Protein AF-A0A257QS15-F1 (afdb_monomer_lite)

Radius of gyration: 19.94 Å; chains: 1; bounding box: 49×37×51 Å

pLDDT: mean 87.98, std 17.06, range [30.92, 98.44]

Secondary structure (DSSP, 8-state):
----------PPP-SS------PPPTTTGGGPPPGGG-----HHHHHHHHHHH----------S--HHHHHTTSTTSSSTTSS-GGGSTTSSEEEE-TTS-EEEE--EE--GGGTTTS-------HHHHHHHHTEETTEE----HHHHHHHHH--SSSPPHHHHHHHHHTTEE--TTTSHHHHHHHHHSPPPSS---SSS--

Structure (mmCIF, N/CA/C/O backbone):
data_AF-A0A257QS15-F1
#
_entry.id   AF-A0A257QS15-F1
#
loop_
_atom_site.group_PDB
_atom_site.id
_atom_site.type_symbol
_atom_site.label_atom_id
_atom_site.label_alt_id
_atom_site.label_comp_id
_atom_site.label_asym_id
_atom_site.label_entity_id
_atom_site.label_seq_id
_atom_site.pdbx_PDB_ins_code
_atom_site.Cartn_x
_atom_site.Cartn_y
_atom_site.Cartn_z
_atom_site.occupancy
_atom_site.B_iso_or_equiv
_atom_site.auth_seq_id
_atom_site.auth_comp_id
_atom_site.auth_asym_id
_atom_site.auth_atom_id
_atom_site.pdbx_PDB_model_num
ATOM 1 N N . MET A 1 1 ? 2.150 -18.990 17.259 1.00 37.84 1 MET A N 1
ATOM 2 C CA . MET A 1 1 ? 2.164 -19.559 15.895 1.00 37.84 1 MET A CA 1
ATOM 3 C C . MET A 1 1 ? 0.718 -19.791 15.500 1.00 37.84 1 MET A C 1
ATOM 5 O O . MET A 1 1 ? 0.095 -20.648 16.110 1.00 37.84 1 MET A O 1
ATOM 9 N N . GLY A 1 2 ? 0.162 -18.966 14.606 1.00 45.59 2 GLY A N 1
ATOM 10 C CA . GLY A 1 2 ? -1.229 -19.116 14.148 1.00 45.59 2 GLY A CA 1
ATOM 11 C C . GLY A 1 2 ? -2.044 -17.832 13.934 1.00 45.59 2 GLY A C 1
ATOM 12 O O . GLY A 1 2 ? -3.262 -17.920 13.981 1.00 45.59 2 GLY A O 1
ATOM 13 N N . PHE A 1 3 ? -1.432 -16.658 13.727 1.00 49.41 3 PHE A N 1
ATOM 14 C CA . PHE A 1 3 ? -2.192 -15.410 13.515 1.00 49.41 3 PHE A CA 1
ATOM 15 C C . PHE A 1 3 ? -2.476 -15.072 12.036 1.00 49.41 3 PHE A C 1
ATOM 17 O O . PHE A 1 3 ? -3.339 -14.242 11.784 1.00 49.41 3 PHE A O 1
ATOM 24 N N . CYS A 1 4 ? -1.848 -15.753 11.067 1.00 55.06 4 CYS A N 1
ATOM 25 C CA . CYS A 1 4 ? -2.020 -15.492 9.624 1.00 55.06 4 CYS A CA 1
ATOM 26 C C . CYS A 1 4 ? -3.003 -16.446 8.917 1.00 55.06 4 CYS A C 1
ATOM 28 O O . CYS A 1 4 ? -2.803 -16.830 7.771 1.00 55.06 4 CYS A O 1
ATOM 30 N N . SER A 1 5 ? -4.073 -16.898 9.578 1.00 42.34 5 SER A N 1
ATOM 31 C CA . SER A 1 5 ? -5.124 -17.667 8.885 1.00 42.34 5 SER A CA 1
ATOM 32 C C . SER A 1 5 ? -6.224 -16.750 8.360 1.00 42.34 5 SER A C 1
ATOM 34 O O . SER A 1 5 ? -7.373 -16.842 8.777 1.00 42.34 5 SER A O 1
ATOM 36 N N . ALA A 1 6 ? -5.870 -15.895 7.403 1.00 43.81 6 ALA A N 1
ATOM 37 C CA . ALA A 1 6 ? -6.821 -15.454 6.395 1.00 43.81 6 ALA A CA 1
ATOM 38 C C . ALA A 1 6 ? -6.670 -16.413 5.211 1.00 43.81 6 ALA A C 1
ATOM 40 O O . ALA A 1 6 ? -5.812 -16.244 4.349 1.00 43.81 6 ALA A O 1
ATOM 41 N N . SER A 1 7 ? -7.449 -17.497 5.199 1.00 35.56 7 SER A N 1
ATOM 42 C CA . SER A 1 7 ? -7.562 -18.306 3.988 1.00 35.56 7 SER A CA 1
ATOM 43 C C . SER A 1 7 ? -8.103 -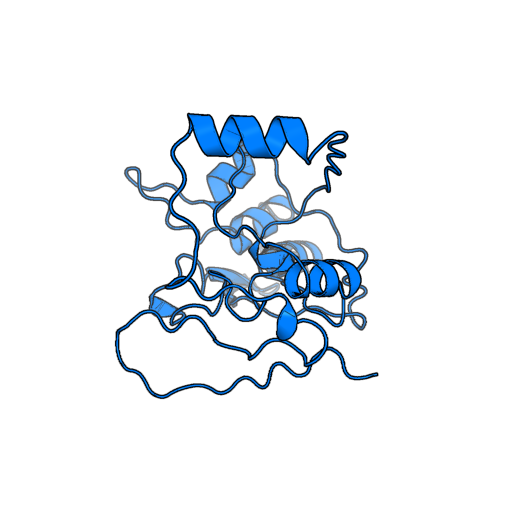17.407 2.877 1.00 35.56 7 SER A C 1
ATOM 45 O O . SER A 1 7 ? -9.229 -16.925 2.987 1.00 35.56 7 SER A O 1
ATOM 47 N N . LEU A 1 8 ? -7.311 -17.191 1.820 1.00 36.88 8 LEU A N 1
ATOM 48 C CA . LEU A 1 8 ? -7.793 -16.646 0.553 1.00 36.88 8 LEU A CA 1
ATOM 49 C C . LEU A 1 8 ? -8.861 -17.607 0.011 1.00 36.88 8 LEU A C 1
ATOM 51 O O . LEU A 1 8 ? -8.571 -18.576 -0.689 1.00 36.88 8 LEU A O 1
ATOM 55 N N . VAL A 1 9 ? -10.114 -17.377 0.381 1.00 31.88 9 VAL A N 1
ATOM 56 C CA . VAL A 1 9 ? -11.253 -17.987 -0.292 1.00 31.88 9 VAL A CA 1
ATOM 57 C C . VAL A 1 9 ? -11.611 -17.030 -1.412 1.00 31.88 9 VAL A C 1
ATOM 59 O O . VAL A 1 9 ? -12.246 -16.015 -1.161 1.00 31.88 9 VAL A O 1
ATOM 62 N N . LEU A 1 10 ? -11.167 -17.336 -2.632 1.00 32.28 10 LEU A N 1
ATOM 63 C CA . LEU A 1 10 ? -11.613 -16.661 -3.852 1.00 32.28 10 LEU A CA 1
ATOM 64 C C . LEU A 1 10 ? -13.115 -16.948 -4.037 1.00 32.28 10 LEU A C 1
ATOM 66 O O . LEU A 1 10 ? -13.459 -18.084 -4.386 1.00 32.28 10 LEU A O 1
ATOM 70 N N . PRO A 1 11 ? -14.036 -15.993 -3.807 1.00 34.28 11 PRO A N 1
ATOM 71 C CA . PRO A 1 11 ? -15.441 -16.227 -4.073 1.00 34.28 11 PRO A CA 1
ATOM 72 C C . PRO A 1 11 ? -15.692 -16.011 -5.566 1.00 34.28 11 PRO A C 1
ATOM 74 O O . PRO A 1 11 ? -15.195 -15.066 -6.178 1.00 34.28 11 PRO A O 1
ATOM 77 N N . ASN A 1 12 ? -16.502 -16.886 -6.156 1.00 32.12 12 ASN A N 1
ATOM 78 C CA . ASN A 1 12 ? -17.058 -16.652 -7.481 1.00 32.12 12 ASN A CA 1
ATOM 79 C C . ASN A 1 12 ? -17.903 -15.367 -7.481 1.00 32.12 12 ASN A C 1
ATOM 81 O O . ASN A 1 12 ? -18.703 -15.130 -6.577 1.00 32.12 12 ASN A O 1
ATOM 85 N N . PHE A 1 13 ? -17.699 -14.565 -8.522 1.00 43.19 13 PHE A N 1
ATOM 86 C CA . PHE A 1 13 ? -18.262 -13.239 -8.750 1.00 43.19 13 PHE A CA 1
ATOM 87 C C . PHE A 1 13 ? -19.784 -13.138 -8.566 1.00 43.19 13 PHE A C 1
ATOM 89 O O . PHE A 1 13 ? -20.541 -13.783 -9.289 1.00 43.19 13 PHE A O 1
ATOM 96 N N . THR A 1 14 ? -20.209 -12.185 -7.731 1.00 30.92 14 THR A N 1
ATOM 97 C CA . THR A 1 14 ? -21.459 -11.420 -7.889 1.00 30.92 14 THR A CA 1
ATOM 98 C C . THR A 1 14 ? -21.264 -10.006 -7.337 1.00 30.92 14 THR A C 1
ATOM 100 O O . THR A 1 14 ? -20.797 -9.842 -6.214 1.00 30.92 14 THR A O 1
ATOM 103 N N . PHE A 1 15 ? -21.621 -8.996 -8.136 1.00 44.72 15 PHE A N 1
ATOM 104 C CA . PHE A 1 15 ? -21.509 -7.569 -7.822 1.00 44.72 15 PHE A CA 1
ATOM 105 C C . PHE A 1 15 ? -22.468 -7.144 -6.698 1.00 44.72 15 PHE A C 1
ATOM 107 O O . PHE A 1 15 ? -23.631 -6.826 -6.929 1.00 44.72 15 PHE A O 1
ATOM 114 N N . ALA A 1 16 ? -21.942 -7.121 -5.484 1.00 36.84 16 ALA A N 1
ATOM 115 C CA . ALA A 1 16 ? -22.301 -6.251 -4.369 1.00 36.84 16 ALA A CA 1
ATOM 116 C C . ALA A 1 16 ? -21.045 -6.254 -3.499 1.00 36.84 16 ALA A C 1
ATOM 118 O O . ALA A 1 16 ? -20.555 -7.350 -3.247 1.00 36.84 16 ALA A O 1
ATOM 119 N N . ALA A 1 17 ? -20.490 -5.093 -3.130 1.00 39.16 17 ALA A N 1
ATOM 120 C CA . ALA A 1 17 ? -19.244 -5.002 -2.362 1.00 39.16 17 ALA A CA 1
ATOM 121 C C . ALA A 1 17 ? -19.260 -6.029 -1.215 1.00 39.16 17 ALA A C 1
ATOM 123 O O . ALA A 1 17 ? -20.004 -5.840 -0.245 1.00 39.16 17 ALA A O 1
ATOM 124 N N . PRO A 1 18 ? -18.529 -7.154 -1.326 1.00 41.12 18 PRO A N 1
ATOM 125 C CA . PRO A 1 18 ? -18.450 -8.071 -0.226 1.00 41.12 18 PRO A CA 1
ATOM 126 C C . PRO A 1 18 ? -17.394 -7.445 0.664 1.00 41.12 18 PRO A C 1
ATOM 128 O O . PRO A 1 18 ? -16.207 -7.524 0.361 1.00 41.12 18 PRO A O 1
ATOM 131 N N . ALA A 1 19 ? -17.824 -6.813 1.758 1.00 42.44 19 ALA A N 1
ATOM 132 C CA . ALA A 1 19 ? -16.963 -6.731 2.926 1.00 42.44 19 ALA A CA 1
ATOM 133 C C . ALA A 1 19 ? -16.358 -8.131 3.079 1.00 42.44 19 ALA A C 1
ATOM 135 O O . ALA A 1 19 ? -17.113 -9.102 3.213 1.00 42.44 19 ALA A O 1
ATOM 136 N N . ILE A 1 20 ? -15.040 -8.264 2.908 1.00 43.62 20 ILE A N 1
ATOM 137 C CA . ILE A 1 20 ? -14.358 -9.543 3.084 1.00 43.62 20 ILE A CA 1
ATOM 138 C C . ILE A 1 20 ? -14.548 -9.873 4.562 1.00 43.62 20 ILE A C 1
ATOM 140 O O . ILE A 1 20 ? -13.866 -9.364 5.442 1.00 43.62 20 ILE A O 1
ATOM 144 N N . ASN A 1 21 ? -15.600 -10.642 4.825 1.00 49.62 21 ASN A N 1
ATOM 145 C 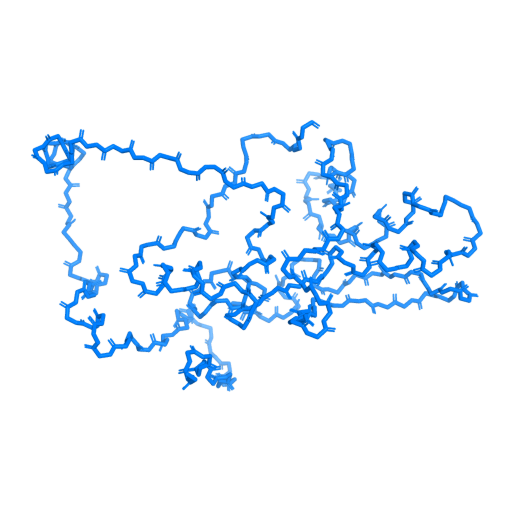CA . ASN A 1 21 ? -16.151 -10.869 6.144 1.00 49.62 21 ASN A CA 1
ATOM 146 C C . ASN A 1 21 ? -15.356 -12.008 6.775 1.00 49.62 21 ASN A C 1
ATOM 148 O O . ASN A 1 21 ? -15.848 -13.128 6.924 1.00 49.62 21 ASN A O 1
ATOM 152 N N . THR A 1 22 ? -14.084 -11.757 7.087 1.00 60.69 22 THR A N 1
ATOM 153 C CA . THR A 1 22 ? -13.404 -12.612 8.052 1.00 60.69 22 THR A CA 1
ATOM 154 C C . THR A 1 22 ? -14.116 -12.409 9.372 1.00 60.69 22 THR A C 1
ATOM 156 O O . THR A 1 22 ? -14.063 -11.324 9.951 1.00 60.69 22 THR A O 1
ATOM 159 N N . ALA A 1 23 ? -14.837 -13.440 9.813 1.00 68.81 23 ALA A N 1
ATOM 160 C CA . ALA A 1 23 ? -15.484 -13.417 11.110 1.00 68.81 23 ALA A CA 1
ATOM 161 C C . ALA A 1 23 ? -14.442 -13.023 12.174 1.00 68.81 23 ALA A C 1
ATOM 163 O O . ALA A 1 23 ? -13.333 -13.571 12.157 1.00 68.81 23 ALA A O 1
ATOM 164 N N . PRO A 1 24 ? -14.767 -12.082 13.078 1.00 75.50 24 PRO A N 1
ATOM 165 C CA . PRO A 1 24 ? -13.844 -11.668 14.124 1.00 75.50 24 PRO A CA 1
ATOM 166 C C . PRO A 1 24 ? -13.429 -12.884 14.957 1.00 75.50 24 PRO A C 1
ATOM 168 O O . PRO A 1 24 ? -14.210 -13.824 15.146 1.00 75.50 24 PRO A O 1
ATOM 171 N N . SER A 1 25 ? -12.207 -12.864 15.487 1.00 77.56 25 SER A N 1
ATOM 172 C CA . SER A 1 25 ? -11.756 -13.904 16.411 1.00 77.56 25 SER A CA 1
ATOM 173 C C . SER A 1 25 ? -12.686 -13.983 17.628 1.00 77.56 25 SER A C 1
ATOM 175 O O . SER A 1 25 ? -13.363 -13.016 17.981 1.00 77.56 25 SER A O 1
ATOM 177 N N . ALA A 1 26 ? -12.739 -15.142 18.291 1.00 86.06 26 ALA A N 1
ATOM 178 C CA . ALA A 1 26 ? -13.684 -15.383 19.387 1.00 86.06 26 ALA A CA 1
ATOM 179 C C . ALA A 1 26 ? -13.566 -14.369 20.544 1.00 86.06 26 ALA A C 1
ATOM 181 O O . ALA A 1 26 ? -14.545 -14.105 21.235 1.00 86.06 26 ALA A O 1
ATOM 182 N N . ASP A 1 27 ? -12.381 -13.794 20.746 1.00 85.56 27 ASP A N 1
ATOM 183 C CA . ASP A 1 27 ? -12.112 -12.760 21.742 1.00 85.56 27 ASP A CA 1
ATOM 184 C C . ASP A 1 27 ? -12.493 -11.340 21.288 1.00 85.56 27 ASP A C 1
ATOM 186 O O . ASP A 1 27 ? -12.678 -10.475 22.137 1.00 85.56 27 ASP A O 1
ATOM 190 N N . VAL A 1 28 ? -12.649 -11.095 19.982 1.00 85.50 28 VAL A N 1
ATOM 191 C CA . VAL A 1 28 ? -13.106 -9.811 19.417 1.00 85.50 28 VAL A CA 1
ATOM 192 C C . VAL A 1 28 ? -14.613 -9.818 19.160 1.00 85.50 28 VAL A C 1
ATOM 194 O O . VAL A 1 28 ? -15.270 -8.798 19.352 1.00 85.50 28 VAL A O 1
ATOM 197 N N . ALA A 1 29 ? -15.186 -10.968 18.791 1.00 87.25 29 ALA A N 1
ATOM 198 C CA . ALA A 1 29 ? -16.593 -11.115 18.417 1.00 87.25 29 ALA A CA 1
ATOM 199 C C . ALA A 1 29 ? -17.605 -10.468 19.393 1.00 87.25 29 ALA A C 1
ATOM 201 O O . ALA A 1 29 ? -18.547 -9.843 18.907 1.00 87.25 29 ALA A O 1
ATOM 202 N N . PRO A 1 30 ? -17.433 -10.526 20.734 1.00 90.69 30 PRO A N 1
ATOM 203 C CA . PRO A 1 30 ? -18.350 -9.870 21.673 1.00 90.69 30 PRO A CA 1
ATOM 204 C C . PRO A 1 30 ? -18.354 -8.335 21.609 1.00 90.69 30 PRO A C 1
ATOM 206 O O . PRO A 1 30 ? -19.276 -7.712 22.131 1.00 90.69 30 PRO A O 1
ATOM 209 N N . TYR A 1 31 ? -17.323 -7.727 21.018 1.00 86.81 31 TYR A N 1
ATOM 210 C CA . TYR A 1 31 ? -17.134 -6.277 20.939 1.00 86.81 31 TYR A CA 1
ATOM 211 C C . TYR A 1 31 ? -17.506 -5.693 19.571 1.00 86.81 31 TYR A C 1
ATOM 213 O O . TYR A 1 31 ? -17.539 -4.472 19.422 1.00 86.81 31 TYR A O 1
ATOM 221 N N . VAL A 1 32 ? -17.794 -6.537 18.576 1.00 84.06 32 VAL A N 1
ATOM 222 C CA . VAL A 1 32 ? -18.176 -6.079 17.238 1.00 84.06 32 VAL A CA 1
ATOM 223 C C . VAL A 1 32 ? -19.613 -5.573 17.250 1.00 84.06 32 VAL A C 1
ATOM 225 O O . VAL A 1 32 ? -20.554 -6.308 17.554 1.00 84.06 32 VAL A O 1
ATOM 228 N N . VAL A 1 33 ? -19.786 -4.311 16.868 1.00 84.12 33 VAL A N 1
ATOM 229 C CA . VAL A 1 33 ? -21.096 -3.717 16.600 1.00 84.12 33 VAL A CA 1
ATOM 230 C C . VAL A 1 33 ? -21.376 -3.890 15.114 1.00 84.12 33 VAL A C 1
ATOM 232 O O . VAL A 1 33 ? -20.638 -3.384 14.277 1.00 84.12 33 VAL A O 1
ATOM 235 N N . ALA A 1 34 ? -22.425 -4.634 14.766 1.00 82.62 34 ALA A N 1
ATOM 236 C CA . ALA A 1 34 ? -22.834 -4.729 13.368 1.00 82.62 34 ALA A CA 1
ATOM 237 C C . ALA A 1 34 ? -23.330 -3.361 12.878 1.00 82.62 34 ALA A C 1
ATOM 239 O O . ALA A 1 34 ? -24.056 -2.695 13.613 1.00 82.62 34 ALA A O 1
ATOM 240 N N . ALA A 1 35 ? -23.035 -3.000 11.626 1.00 81.19 35 ALA A N 1
ATOM 241 C CA . ALA A 1 35 ? -23.415 -1.708 11.040 1.00 81.19 35 ALA A CA 1
ATOM 242 C C . ALA A 1 35 ? -24.911 -1.370 11.221 1.00 81.19 35 ALA A C 1
ATOM 244 O O . ALA A 1 35 ? -25.275 -0.244 11.538 1.00 81.19 35 ALA A O 1
ATOM 245 N N . ALA A 1 36 ? -25.797 -2.368 11.108 1.00 85.56 36 ALA A N 1
ATOM 246 C CA . ALA A 1 36 ? -27.241 -2.198 11.316 1.00 85.56 36 ALA A CA 1
ATOM 247 C C . ALA A 1 36 ? -27.646 -1.835 12.764 1.00 85.56 36 ALA A C 1
ATOM 249 O O . ALA A 1 36 ? -28.779 -1.425 12.999 1.00 85.56 36 ALA A O 1
ATOM 250 N N . HIS A 1 37 ? -26.745 -2.016 13.729 1.00 87.06 37 HIS A N 1
ATOM 251 C CA . HIS A 1 37 ? -26.931 -1.710 15.148 1.00 87.06 37 HIS A CA 1
ATOM 252 C C . HIS A 1 37 ? -26.085 -0.516 15.609 1.00 87.06 37 HIS A C 1
ATOM 254 O O . HIS A 1 37 ? -26.032 -0.239 16.810 1.00 87.06 37 HIS A O 1
ATOM 260 N N . GLU A 1 38 ? -25.413 0.187 14.695 1.00 86.38 38 GLU A N 1
ATOM 261 C CA . GLU A 1 38 ? -24.650 1.374 15.061 1.00 86.38 38 GLU A CA 1
ATOM 262 C C . GLU A 1 38 ? -25.576 2.491 15.566 1.00 86.38 38 GLU A C 1
ATOM 264 O O . GLU A 1 38 ? -26.614 2.781 14.962 1.00 86.38 38 GLU A O 1
ATOM 269 N N . PRO A 1 39 ? -25.234 3.148 16.688 1.00 87.38 39 PRO A N 1
ATOM 270 C CA . PRO A 1 39 ? -26.049 4.227 17.213 1.00 87.38 39 PRO A CA 1
ATOM 271 C C . PRO A 1 39 ? -25.971 5.460 16.303 1.00 87.38 39 PRO A C 1
ATOM 273 O O . PRO A 1 39 ? -24.911 6.054 16.112 1.00 87.38 39 PRO A O 1
ATOM 276 N N . HIS A 1 40 ? -27.122 5.918 15.813 1.00 89.94 40 HIS A N 1
ATOM 277 C CA . HIS A 1 40 ? -27.226 7.184 15.089 1.00 89.94 40 HIS A CA 1
ATOM 278 C C . HIS A 1 40 ? -27.252 8.365 16.068 1.00 89.94 40 HIS A C 1
ATOM 280 O O . HIS A 1 40 ? -28.292 8.718 16.627 1.00 89.94 40 HIS A O 1
ATOM 286 N N . LEU A 1 41 ? -26.090 8.977 16.289 1.00 93.75 41 LEU A N 1
ATOM 287 C CA . LEU A 1 41 ? -25.927 10.123 17.180 1.00 93.75 41 LEU A CA 1
ATOM 288 C C . LEU A 1 41 ? -25.865 11.431 16.388 1.00 93.75 41 LEU A C 1
ATOM 290 O O . LEU A 1 41 ? -25.169 11.531 15.381 1.00 93.75 41 LEU A O 1
ATOM 294 N N . SER A 1 42 ? -26.523 12.480 16.885 1.00 96.31 42 SER A N 1
ATOM 295 C CA . SER A 1 42 ? -26.242 13.841 16.415 1.00 96.31 42 SER A CA 1
ATOM 296 C C . SER A 1 42 ? -24.809 14.259 16.768 1.00 96.31 42 SER A C 1
ATOM 298 O O . SER A 1 42 ? -24.227 13.784 17.747 1.00 96.31 42 SER A O 1
ATOM 300 N N . ALA A 1 43 ? -24.259 15.232 16.036 1.00 95.69 43 ALA A N 1
ATOM 301 C CA . ALA A 1 43 ? -22.929 15.781 16.315 1.00 95.69 43 ALA A CA 1
ATOM 302 C C . ALA A 1 43 ? -22.783 16.295 17.763 1.00 95.69 43 ALA A C 1
ATOM 304 O O . ALA A 1 43 ? -21.731 16.136 18.386 1.00 95.69 43 ALA A O 1
ATOM 305 N N . ALA A 1 44 ? -23.851 16.866 18.333 1.00 97.00 44 ALA A N 1
ATOM 306 C CA . ALA A 1 44 ? -23.864 17.331 19.719 1.00 97.00 44 ALA A CA 1
ATOM 307 C C . ALA A 1 44 ? -23.794 16.169 20.725 1.00 97.00 44 ALA A C 1
ATOM 309 O O . ALA A 1 44 ? -23.024 16.238 21.685 1.00 97.00 44 ALA A O 1
ATOM 310 N N . GLN A 1 45 ? -24.547 15.087 20.489 1.00 97.38 45 GLN A N 1
ATOM 311 C CA . GLN A 1 45 ? -24.486 13.874 21.314 1.00 97.38 45 GLN A CA 1
ATOM 312 C C . GLN A 1 45 ? -23.103 13.219 21.227 1.00 97.38 45 GLN A C 1
ATOM 314 O O . GLN A 1 45 ? -22.514 12.919 22.263 1.00 97.38 45 GLN A O 1
ATOM 319 N N . MET A 1 46 ? -22.549 13.082 20.018 1.00 95.75 46 MET A N 1
ATOM 320 C CA . MET A 1 46 ? -21.202 12.545 19.797 1.00 95.75 46 MET A CA 1
ATOM 321 C C . MET A 1 46 ? -20.147 13.363 20.554 1.00 95.75 46 MET A C 1
ATOM 323 O O . MET A 1 46 ? -19.363 12.821 21.330 1.00 95.75 46 MET A O 1
ATOM 327 N N . THR A 1 47 ? -20.185 14.691 20.412 1.00 96.19 47 THR A N 1
ATOM 328 C CA . THR A 1 47 ? -19.269 15.605 21.110 1.00 96.19 47 THR A CA 1
ATOM 329 C C . THR A 1 47 ? -19.385 15.473 22.630 1.00 96.19 47 THR A C 1
ATOM 331 O O . THR A 1 47 ? -18.376 15.486 23.337 1.00 96.19 47 THR A O 1
ATOM 334 N N . SER A 1 48 ? -20.611 15.350 23.150 1.00 97.00 48 SER A N 1
ATOM 335 C CA . SER A 1 48 ? -20.852 15.165 24.582 1.00 97.00 48 SER A CA 1
ATOM 336 C C . SER A 1 48 ? -20.247 13.855 25.090 1.00 97.00 48 SER A C 1
ATOM 338 O O . SER A 1 48 ? -19.520 13.882 26.085 1.00 97.00 48 SER A O 1
ATOM 340 N N . LEU A 1 49 ? -20.466 12.742 24.384 1.00 96.38 49 LEU A N 1
ATOM 341 C CA . LEU A 1 49 ? -19.910 11.437 24.745 1.00 96.38 49 LEU A CA 1
ATOM 342 C C . LEU A 1 49 ? -18.382 11.429 24.685 1.00 96.38 49 LEU A C 1
ATOM 344 O O . LEU A 1 49 ? -17.750 11.001 25.649 1.00 96.38 49 LEU A O 1
ATOM 348 N N . ILE A 1 50 ? -17.779 11.964 23.618 1.00 95.31 50 ILE A N 1
ATOM 349 C CA . ILE A 1 50 ? -16.317 12.050 23.491 1.00 95.31 50 ILE A CA 1
ATOM 350 C C . ILE A 1 50 ? -15.730 12.828 24.674 1.00 95.31 50 ILE A C 1
ATOM 352 O O . ILE A 1 50 ? -14.835 12.329 25.346 1.00 95.31 50 ILE A O 1
ATOM 356 N N . ARG A 1 51 ? -16.276 14.006 25.010 1.00 95.62 51 ARG A N 1
ATOM 357 C CA . ARG A 1 51 ? -15.806 14.805 26.161 1.00 95.62 51 ARG A CA 1
ATOM 358 C C . ARG A 1 51 ? -15.989 14.083 27.500 1.00 95.62 51 ARG A C 1
ATOM 360 O O . ARG A 1 51 ? -15.193 14.263 28.429 1.00 95.62 51 ARG A O 1
ATOM 367 N N . HIS A 1 52 ? -17.048 13.287 27.627 1.00 97.56 52 HIS A N 1
ATOM 368 C CA . HIS A 1 52 ? -17.336 12.556 28.853 1.00 97.56 52 HIS A CA 1
ATOM 369 C C . HIS A 1 52 ? -16.406 11.346 29.033 1.00 97.56 52 HIS A C 1
ATOM 371 O O . HIS A 1 52 ? -15.894 11.147 30.137 1.00 97.56 52 HIS A O 1
ATOM 377 N N . HIS A 1 53 ? -16.131 10.598 27.961 1.00 96.88 53 HIS A N 1
ATOM 378 C CA . HIS A 1 53 ? -15.462 9.294 28.014 1.00 96.88 53 HIS A CA 1
ATOM 379 C C . HIS A 1 53 ? -13.990 9.296 27.578 1.00 96.88 53 HIS A C 1
ATOM 381 O O . HIS A 1 53 ? -13.226 8.474 28.075 1.00 96.88 53 HIS A O 1
ATOM 387 N N . ILE A 1 54 ? -13.559 10.219 26.716 1.00 96.81 54 ILE A N 1
ATOM 388 C CA . ILE A 1 54 ? -12.173 10.311 26.241 1.00 96.81 54 ILE A CA 1
ATOM 389 C C . ILE A 1 54 ? -11.474 11.472 26.952 1.00 96.81 54 ILE A C 1
ATOM 391 O O . ILE A 1 54 ? -11.906 12.621 26.870 1.00 96.81 54 ILE A O 1
ATOM 395 N N . LYS A 1 55 ? -10.399 11.171 27.688 1.00 96.94 55 LYS A N 1
ATOM 396 C CA . LYS A 1 55 ? -9.623 12.168 28.455 1.00 96.94 55 LYS A CA 1
ATOM 397 C C . LYS A 1 55 ? -8.250 12.456 27.865 1.00 96.94 55 LYS A C 1
ATOM 399 O O . LYS A 1 55 ? -7.750 13.564 28.020 1.00 96.94 55 LYS A O 1
ATOM 404 N N . TYR A 1 56 ? -7.670 11.474 27.184 1.00 97.06 56 TYR A N 1
ATOM 405 C CA . TYR A 1 56 ? -6.338 11.553 26.603 1.00 97.06 56 TYR A CA 1
ATOM 406 C C . TYR A 1 56 ? -6.385 11.007 25.186 1.00 97.06 56 TYR A C 1
ATOM 408 O O . TYR A 1 56 ? -7.011 9.977 24.938 1.00 97.06 56 TYR A O 1
ATOM 416 N N . VAL A 1 57 ? -5.715 11.706 24.278 1.00 95.56 57 VAL A N 1
ATOM 417 C CA . VAL A 1 57 ? -5.495 11.265 22.904 1.00 95.56 57 VAL A CA 1
ATOM 418 C C . VAL A 1 57 ? -3.992 11.230 22.703 1.00 95.56 57 VAL A C 1
ATOM 420 O O . VAL A 1 57 ? -3.320 12.247 22.866 1.00 95.56 57 VAL A O 1
ATOM 423 N N . PHE A 1 58 ? -3.477 10.049 22.385 1.00 97.00 58 PHE A N 1
ATOM 424 C CA . PHE A 1 58 ? -2.090 9.859 21.990 1.00 97.00 58 PHE A CA 1
ATOM 425 C C . PHE A 1 58 ? -2.074 9.657 20.483 1.00 97.00 58 PHE A C 1
ATOM 427 O O . PHE A 1 58 ? -2.739 8.755 19.979 1.00 97.00 58 PHE A O 1
ATOM 434 N N . VAL A 1 59 ? -1.339 10.510 19.777 1.00 95.81 59 VAL A N 1
ATOM 435 C CA . VAL A 1 59 ? -1.146 10.394 18.331 1.00 95.81 59 VAL A CA 1
ATOM 436 C C . VAL A 1 59 ? 0.263 9.869 18.108 1.00 95.81 59 VAL A C 1
ATOM 438 O O . VAL A 1 59 ? 1.231 10.526 18.485 1.00 95.81 59 VAL A O 1
ATOM 441 N N . ILE A 1 60 ? 0.365 8.667 17.545 1.00 95.06 60 ILE A N 1
ATOM 442 C CA . ILE A 1 60 ? 1.634 8.038 17.173 1.00 95.06 60 ILE A CA 1
ATOM 443 C C . ILE A 1 60 ? 1.760 8.176 15.660 1.00 95.06 60 ILE A C 1
ATOM 445 O O . ILE A 1 60 ? 0.956 7.603 14.928 1.00 95.06 60 ILE A O 1
ATOM 449 N N . TYR A 1 61 ? 2.726 8.973 15.209 1.00 93.06 61 TYR A N 1
ATOM 450 C CA . TYR A 1 61 ? 2.955 9.229 13.791 1.00 93.06 61 TYR A CA 1
ATOM 451 C C . TYR A 1 61 ? 4.079 8.321 13.292 1.00 93.06 61 TYR A C 1
ATOM 453 O O . TYR A 1 61 ? 5.228 8.476 13.703 1.00 93.06 61 TYR A O 1
ATOM 461 N N . GLN A 1 62 ? 3.718 7.340 12.468 1.00 92.69 62 GLN A N 1
ATOM 462 C CA . GLN A 1 62 ? 4.667 6.450 11.798 1.00 92.69 62 GLN A CA 1
ATOM 463 C C . GLN A 1 62 ? 5.189 7.112 10.513 1.00 92.69 62 GLN A C 1
ATOM 465 O O . GLN A 1 62 ? 4.602 8.082 10.034 1.00 92.69 62 GLN A O 1
ATOM 470 N N . GLU A 1 63 ? 6.276 6.582 9.956 1.00 91.75 63 GLU A N 1
ATOM 471 C CA . GLU A 1 63 ? 6.945 7.130 8.769 1.00 91.75 63 GLU A CA 1
ATOM 472 C C . GLU A 1 63 ? 6.831 6.201 7.549 1.00 91.75 63 GLU A C 1
ATOM 474 O O . GLU A 1 63 ? 6.747 4.980 7.692 1.00 91.75 63 GLU A O 1
ATOM 479 N N . ASN A 1 64 ? 6.883 6.814 6.364 1.00 92.75 64 ASN A N 1
ATOM 480 C CA . ASN A 1 64 ? 7.317 6.250 5.078 1.00 92.75 64 ASN A CA 1
ATOM 481 C C . ASN A 1 64 ? 6.660 4.943 4.613 1.00 92.75 64 ASN A C 1
ATOM 483 O O . ASN A 1 64 ? 7.292 4.130 3.941 1.00 92.75 64 ASN A O 1
ATOM 487 N N . ARG A 1 65 ? 5.383 4.721 4.937 1.00 93.81 65 ARG A N 1
ATOM 488 C CA . ARG A 1 65 ? 4.648 3.525 4.499 1.00 93.81 65 ARG A CA 1
ATOM 489 C C . ARG A 1 65 ? 3.272 3.896 3.980 1.00 93.81 65 ARG A C 1
ATOM 491 O O . ARG A 1 65 ? 2.519 4.595 4.656 1.00 93.81 65 ARG A O 1
ATOM 498 N N . SER A 1 66 ? 2.948 3.420 2.780 1.00 95.50 66 SER A N 1
ATOM 499 C CA . SER A 1 66 ? 1.601 3.539 2.227 1.00 95.50 66 SER A CA 1
ATOM 500 C C . SER A 1 66 ? 0.646 2.571 2.927 1.00 95.50 66 SER A C 1
ATOM 502 O O . SER A 1 66 ? 1.070 1.591 3.549 1.00 95.50 66 SER A O 1
ATOM 504 N N . PHE A 1 67 ? -0.658 2.824 2.797 1.00 97.19 67 PHE A N 1
ATOM 505 C CA . PHE A 1 67 ? -1.674 1.897 3.291 1.00 97.19 67 PHE A CA 1
ATOM 506 C C . PHE A 1 67 ? -1.508 0.506 2.668 1.00 97.19 67 PHE A C 1
ATO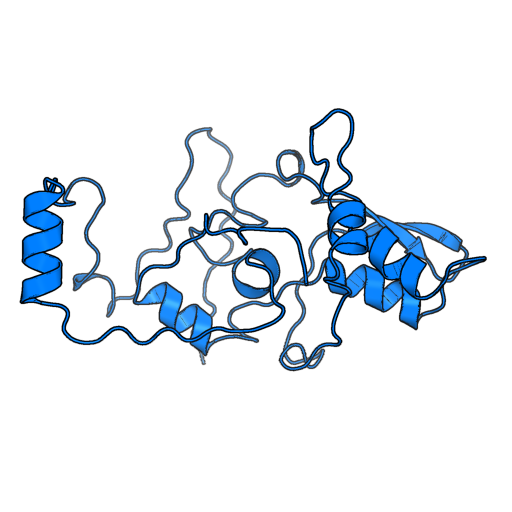M 508 O O . PHE A 1 67 ? -1.458 -0.479 3.398 1.00 97.19 67 PHE A O 1
ATOM 515 N N . ASP A 1 68 ? -1.339 0.426 1.345 1.00 97.00 68 ASP A N 1
ATOM 516 C CA . ASP A 1 68 ? -1.219 -0.853 0.640 1.00 97.00 68 ASP A CA 1
ATOM 517 C C . ASP A 1 68 ? 0.049 -1.641 0.993 1.00 97.00 68 ASP A C 1
ATOM 519 O O . ASP A 1 68 ? 0.001 -2.870 0.968 1.00 97.00 68 ASP A O 1
ATOM 523 N N . SER A 1 69 ? 1.138 -0.967 1.396 1.00 96.44 69 SER A N 1
ATOM 524 C CA . SER A 1 69 ? 2.351 -1.623 1.911 1.00 96.44 69 SER A CA 1
ATOM 525 C C . SER A 1 69 ? 2.009 -2.488 3.124 1.00 96.44 69 SER A C 1
ATOM 527 O O . SER A 1 69 ? 2.253 -3.686 3.115 1.00 96.44 69 SER A O 1
ATOM 529 N N . TYR A 1 70 ? 1.361 -1.918 4.147 1.00 96.94 70 TYR A N 1
ATOM 530 C CA . TYR A 1 70 ? 1.086 -2.640 5.394 1.00 96.94 70 TYR A CA 1
ATOM 531 C C . TYR A 1 70 ? -0.248 -3.373 5.436 1.00 96.94 70 TYR A C 1
ATOM 533 O O . TYR A 1 70 ? -0.350 -4.391 6.113 1.00 96.94 70 TYR A O 1
ATOM 541 N N . PHE A 1 71 ? -1.282 -2.854 4.784 1.00 97.25 71 PHE A N 1
ATOM 542 C CA . PHE A 1 71 ? -2.664 -3.297 4.957 1.00 97.25 71 PHE A CA 1
ATOM 543 C C . PHE A 1 71 ? -3.375 -3.596 3.636 1.00 97.25 71 PHE A C 1
ATOM 545 O O . PHE A 1 71 ? -4.551 -3.951 3.663 1.00 97.25 71 PHE A O 1
ATOM 552 N N . GLY A 1 72 ? -2.686 -3.544 2.490 1.00 95.50 72 GLY A N 1
ATOM 553 C CA . GLY A 1 72 ? -3.302 -3.805 1.182 1.00 95.50 72 GLY A CA 1
ATOM 554 C C . GLY A 1 72 ? -3.898 -5.211 1.047 1.00 95.50 72 GLY A C 1
ATOM 555 O O . GLY A 1 72 ? -4.806 -5.446 0.251 1.00 95.50 72 GLY A O 1
ATOM 556 N N . THR A 1 73 ? -3.414 -6.156 1.857 1.00 95.19 73 THR A N 1
ATOM 557 C CA . THR A 1 73 ? -3.926 -7.533 1.948 1.00 95.19 73 THR A CA 1
ATOM 558 C C . THR A 1 73 ? -4.711 -7.810 3.229 1.00 95.19 73 THR A C 1
ATOM 560 O O . THR A 1 73 ? -5.114 -8.951 3.475 1.00 95.19 73 THR A O 1
ATOM 563 N N . TYR A 1 74 ? -4.943 -6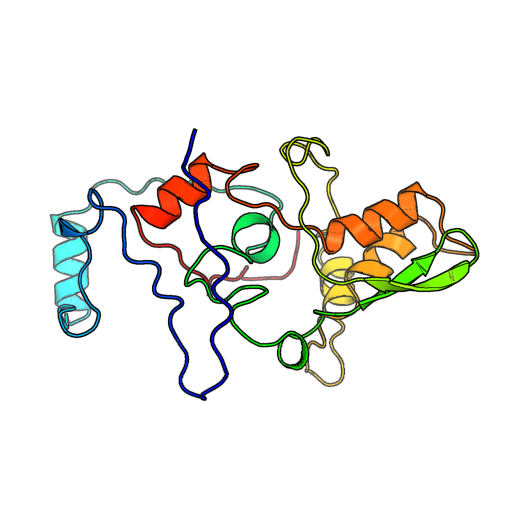.784 4.052 1.00 93.62 74 TYR A N 1
ATOM 564 C CA . TYR A 1 74 ? -5.679 -6.931 5.296 1.00 93.62 74 TYR A CA 1
ATOM 565 C C . TYR A 1 74 ? -7.140 -7.316 5.005 1.00 93.62 74 TYR A C 1
ATOM 567 O O . TYR A 1 74 ? -7.814 -6.635 4.227 1.00 93.62 74 TYR A O 1
ATOM 575 N N . PRO A 1 75 ? -7.676 -8.387 5.617 1.00 87.69 75 PRO A N 1
ATOM 576 C CA . PRO A 1 75 ? -9.041 -8.813 5.345 1.00 87.69 75 PRO A CA 1
ATOM 577 C C . PRO A 1 75 ? -10.080 -7.736 5.670 1.00 87.69 75 PRO A C 1
ATOM 579 O O . PRO A 1 75 ? -10.168 -7.250 6.794 1.00 87.69 75 PRO A O 1
ATOM 582 N N . GLY A 1 76 ? -10.894 -7.393 4.676 1.00 83.62 76 GLY A N 1
ATOM 583 C CA . GLY A 1 76 ? -11.985 -6.428 4.812 1.00 83.62 76 GLY A CA 1
ATOM 584 C C . GLY A 1 76 ? -11.588 -4.979 4.544 1.00 83.62 76 GLY A C 1
ATOM 585 O O . GLY A 1 76 ? -12.487 -4.150 4.458 1.00 83.62 76 GLY A O 1
ATOM 586 N N . ALA A 1 77 ? -10.296 -4.684 4.376 1.00 90.88 77 ALA A N 1
ATOM 587 C CA . ALA A 1 77 ? -9.835 -3.369 3.946 1.00 90.88 77 ALA A CA 1
ATOM 588 C C . ALA A 1 77 ? -10.111 -3.135 2.455 1.00 90.88 77 ALA A C 1
ATOM 590 O O . ALA A 1 77 ? -10.039 -4.070 1.647 1.00 90.88 77 ALA A O 1
ATOM 591 N N . ASP A 1 78 ? -10.354 -1.879 2.084 1.00 92.94 78 ASP A N 1
ATOM 592 C CA . ASP A 1 78 ? -10.289 -1.448 0.689 1.00 92.94 78 ASP A CA 1
ATOM 593 C C . ASP A 1 78 ? -8.828 -1.275 0.234 1.00 92.94 78 ASP A C 1
ATOM 595 O O . ASP A 1 78 ? -8.283 -0.175 0.220 1.00 92.94 78 ASP A O 1
ATOM 599 N N . GLY A 1 79 ? -8.163 -2.398 -0.052 1.00 92.69 79 GLY A N 1
ATOM 600 C CA . GLY A 1 79 ? -6.761 -2.448 -0.484 1.00 92.69 79 GLY A CA 1
ATOM 601 C C . GLY A 1 79 ? -6.548 -3.195 -1.804 1.00 92.69 79 GLY A C 1
ATOM 602 O O . GLY A 1 79 ? -7.489 -3.487 -2.540 1.00 92.69 79 GLY A O 1
ATOM 603 N N . LEU A 1 80 ? -5.297 -3.570 -2.084 1.00 93.44 80 LEU A N 1
ATOM 604 C CA . LEU A 1 80 ? -4.835 -4.245 -3.313 1.00 93.44 80 LEU A CA 1
ATOM 605 C C . LEU A 1 80 ? -5.763 -5.331 -3.899 1.00 93.44 80 LEU A C 1
ATOM 607 O O . LEU A 1 80 ? -5.849 -5.457 -5.123 1.00 93.44 80 LEU A O 1
ATOM 611 N N . TYR A 1 81 ? -6.427 -6.126 -3.052 1.00 91.19 81 TYR A N 1
ATOM 612 C CA . TYR A 1 81 ? -7.264 -7.263 -3.467 1.00 91.19 81 TYR A CA 1
ATOM 613 C C . TYR A 1 81 ? -8.743 -7.136 -3.064 1.00 91.19 81 TYR A C 1
ATOM 615 O O . TYR A 1 81 ? -9.467 -8.135 -3.087 1.00 91.19 81 TYR A O 1
ATOM 623 N N . SER A 1 82 ? -9.213 -5.932 -2.714 1.00 91.50 82 SER A N 1
ATOM 624 C CA . SER A 1 82 ? -10.638 -5.668 -2.439 1.00 91.50 82 SER A CA 1
ATOM 625 C C . SER A 1 82 ? -11.515 -5.815 -3.694 1.00 91.50 82 SER A C 1
ATOM 627 O O . SER A 1 82 ? -12.719 -6.071 -3.608 1.00 91.50 82 SER A O 1
ATOM 629 N N . GLN A 1 83 ? -10.899 -5.717 -4.874 1.00 92.81 83 GLN A N 1
ATOM 630 C CA . GLN A 1 83 ? -11.526 -5.821 -6.188 1.00 92.81 83 GLN A CA 1
ATOM 631 C C . GLN A 1 83 ? -10.596 -6.523 -7.200 1.00 92.81 83 GLN A C 1
ATOM 633 O O . GLN A 1 83 ? -9.420 -6.756 -6.913 1.00 92.81 83 GLN A O 1
ATOM 638 N N . PRO A 1 84 ? -11.086 -6.898 -8.400 1.00 94.31 84 PRO A N 1
ATOM 639 C CA . PRO A 1 84 ? -10.244 -7.526 -9.415 1.00 94.31 84 PRO A CA 1
ATOM 640 C C . PRO A 1 84 ? -9.087 -6.622 -9.846 1.00 94.31 84 PRO A C 1
ATOM 642 O O . PRO A 1 84 ? -9.281 -5.425 -10.031 1.00 94.31 84 PRO A O 1
ATOM 645 N N . ALA A 1 85 ? -7.929 -7.213 -10.148 1.00 93.56 85 ALA A N 1
ATOM 646 C CA . ALA A 1 85 ? -6.738 -6.502 -10.629 1.00 93.56 85 ALA A CA 1
ATOM 647 C C . ALA A 1 85 ? -7.009 -5.525 -11.792 1.00 93.56 85 ALA A C 1
ATOM 649 O O . ALA A 1 85 ? -6.393 -4.472 -11.874 1.00 93.56 85 ALA A O 1
ATOM 650 N N . SER A 1 86 ? -7.954 -5.845 -12.683 1.00 94.56 86 SER A N 1
ATOM 651 C CA . SER A 1 86 ? -8.340 -4.977 -13.807 1.00 94.56 86 SER A CA 1
ATOM 652 C C . SER A 1 86 ? -9.119 -3.718 -13.404 1.00 94.56 86 SER A C 1
ATOM 654 O O . SER A 1 86 ? -9.310 -2.841 -14.240 1.00 94.56 86 SER A O 1
ATOM 656 N N . ALA A 1 87 ? -9.635 -3.662 -12.175 1.00 94.62 87 ALA A N 1
ATOM 657 C CA . ALA A 1 87 ? -10.338 -2.515 -11.603 1.00 94.62 87 ALA A CA 1
ATOM 658 C C . ALA A 1 87 ? -9.440 -1.678 -10.673 1.00 94.62 87 ALA A C 1
ATOM 660 O O . ALA A 1 87 ? -9.800 -0.551 -10.342 1.00 94.62 87 ALA A O 1
ATOM 661 N N . THR A 1 88 ? -8.268 -2.194 -10.293 1.00 94.00 88 THR A N 1
ATOM 662 C CA . THR A 1 88 ? -7.288 -1.489 -9.461 1.00 94.00 88 THR A CA 1
ATOM 663 C C . THR A 1 88 ? -6.296 -0.735 -10.348 1.00 94.00 88 THR A C 1
ATOM 665 O O . THR A 1 88 ? -5.523 -1.340 -11.096 1.00 94.00 88 THR A O 1
ATOM 668 N N . ALA A 1 89 ? -6.320 0.598 -10.279 1.00 93.69 89 ALA A N 1
ATOM 669 C CA . ALA A 1 89 ? -5.382 1.454 -11.004 1.00 93.69 89 ALA A CA 1
ATOM 670 C C . ALA A 1 89 ? -3.934 1.108 -10.622 1.00 93.69 89 ALA A C 1
ATOM 672 O O . ALA A 1 89 ? -3.646 0.829 -9.461 1.00 93.69 89 ALA A O 1
ATOM 673 N N . GLY A 1 90 ? -3.031 1.070 -11.603 1.00 95.38 90 GLY A N 1
ATOM 674 C CA . GLY A 1 90 ? -1.627 0.762 -11.338 1.00 95.38 90 GLY A CA 1
ATOM 675 C C . GLY A 1 90 ? -1.322 -0.658 -10.857 1.00 95.38 90 GLY A C 1
ATOM 676 O O . GLY A 1 90 ? -0.177 -0.918 -10.500 1.00 95.38 90 GLY A O 1
ATOM 677 N N . PHE A 1 91 ? -2.287 -1.591 -10.841 1.00 97.62 91 PHE A N 1
ATOM 678 C CA . PHE A 1 91 ? -2.037 -2.951 -10.344 1.00 97.62 91 PHE A CA 1
ATOM 679 C C . PHE A 1 91 ? -1.009 -3.703 -11.192 1.00 97.62 91 PHE A C 1
ATOM 681 O O . PHE A 1 91 ? -0.252 -4.515 -10.683 1.00 97.62 91 PHE A O 1
ATOM 688 N N . THR A 1 92 ? -0.981 -3.469 -12.504 1.00 97.94 92 THR A N 1
ATOM 689 C CA . THR A 1 92 ? 0.079 -3.982 -13.380 1.00 97.94 92 THR A CA 1
ATOM 690 C C . THR A 1 92 ? 0.819 -2.798 -13.974 1.00 97.94 92 THR A C 1
ATOM 692 O O . THR A 1 92 ? 0.216 -2.024 -14.711 1.00 97.94 92 THR A O 1
ATOM 695 N N . GLN A 1 93 ? 2.110 -2.674 -13.676 1.00 97.75 93 GLN A N 1
ATOM 696 C CA . GLN A 1 93 ? 2.950 -1.577 -14.156 1.00 97.75 93 GLN A CA 1
ATOM 697 C C . GLN A 1 93 ? 4.067 -2.100 -15.054 1.00 97.75 93 GLN A C 1
ATOM 699 O O . GLN A 1 93 ? 4.532 -3.227 -14.860 1.00 97.75 93 GLN A O 1
ATOM 704 N N . PRO A 1 94 ? 4.530 -1.317 -16.038 1.00 96.38 94 PRO A N 1
ATOM 705 C CA . PRO A 1 94 ? 5.764 -1.628 -16.742 1.00 96.38 94 PRO A CA 1
ATOM 706 C C . PRO A 1 94 ? 6.976 -1.554 -15.797 1.00 96.38 94 PRO A C 1
ATOM 708 O O . PRO A 1 94 ? 6.996 -0.783 -14.842 1.00 96.38 94 PRO A O 1
ATOM 711 N N . ILE A 1 95 ? 8.014 -2.331 -16.094 1.00 95.94 95 ILE A N 1
ATOM 712 C CA . ILE A 1 95 ? 9.335 -2.235 -15.455 1.00 95.94 95 ILE A CA 1
ATOM 713 C C . ILE A 1 95 ? 10.418 -2.591 -16.477 1.00 95.94 95 ILE A C 1
ATOM 715 O O . ILE A 1 95 ? 10.153 -3.367 -17.402 1.00 95.94 95 ILE A O 1
ATOM 719 N N . THR A 1 96 ? 11.631 -2.056 -16.347 1.00 95.69 96 THR A N 1
ATOM 720 C CA . THR A 1 96 ? 12.738 -2.421 -17.239 1.00 95.69 96 THR A CA 1
ATOM 721 C C . THR A 1 96 ? 13.593 -3.500 -16.578 1.00 95.69 96 THR A C 1
ATOM 723 O O . THR A 1 96 ? 13.984 -3.416 -15.415 1.00 95.69 96 THR A O 1
ATOM 726 N N . ASN A 1 97 ? 13.909 -4.563 -17.311 1.00 95.94 97 ASN A N 1
ATOM 727 C CA . ASN A 1 97 ? 14.842 -5.579 -16.838 1.00 95.94 97 ASN A CA 1
ATOM 728 C C . ASN A 1 97 ? 16.293 -5.120 -17.031 1.00 95.94 97 ASN A C 1
ATOM 730 O O . ASN A 1 97 ? 16.587 -4.257 -17.855 1.00 95.94 97 ASN A O 1
ATOM 734 N N . VAL A 1 98 ? 17.227 -5.739 -16.304 1.00 97.06 98 VAL A N 1
ATOM 735 C CA . VAL A 1 98 ? 18.668 -5.402 -16.353 1.00 97.06 98 VAL A CA 1
ATOM 736 C C . VAL A 1 98 ? 19.271 -5.589 -17.756 1.00 97.06 98 VAL A C 1
ATOM 738 O O . VAL A 1 98 ? 20.250 -4.940 -18.120 1.00 97.06 98 VAL A O 1
ATOM 741 N N . ASP A 1 99 ? 18.676 -6.448 -18.583 1.00 96.19 99 ASP A N 1
ATOM 742 C CA . ASP A 1 99 ? 19.068 -6.641 -19.983 1.00 96.19 99 ASP A CA 1
ATOM 743 C C . ASP A 1 99 ? 18.473 -5.596 -20.950 1.00 96.19 99 ASP A C 1
ATOM 745 O O . ASP A 1 99 ? 18.822 -5.586 -22.131 1.00 96.19 99 ASP A O 1
ATOM 749 N N . GLY A 1 100 ? 17.632 -4.684 -20.454 1.00 94.19 100 GLY A N 1
ATOM 750 C CA . GLY A 1 100 ? 16.953 -3.640 -21.223 1.00 94.19 100 GLY A CA 1
ATOM 751 C C . GLY A 1 100 ? 15.595 -4.055 -21.791 1.00 94.19 100 GLY A C 1
ATOM 752 O O . GLY A 1 100 ? 14.928 -3.233 -22.418 1.00 94.19 100 GLY A O 1
ATOM 753 N N . SER A 1 101 ? 15.158 -5.302 -21.591 1.00 95.62 101 SER A N 1
ATOM 754 C CA . SER A 1 101 ? 13.823 -5.735 -22.010 1.00 95.62 101 SER A CA 1
ATOM 755 C C . SER A 1 101 ? 12.728 -5.108 -21.141 1.00 95.62 101 SER A C 1
ATOM 757 O O . SER A 1 101 ? 12.903 -4.903 -19.940 1.00 95.62 101 SER A O 1
ATOM 759 N N . THR A 1 102 ? 11.574 -4.810 -21.740 1.00 94.69 102 THR A N 1
ATOM 760 C CA . THR A 1 102 ? 10.388 -4.364 -20.998 1.00 94.69 102 THR A CA 1
ATOM 761 C C . THR A 1 102 ? 9.668 -5.568 -20.400 1.00 94.69 102 THR A C 1
ATOM 763 O O . THR A 1 102 ? 9.330 -6.512 -21.114 1.00 94.69 102 THR A O 1
ATOM 766 N N . GLY A 1 103 ? 9.412 -5.515 -19.097 1.00 96.12 103 GLY A N 1
ATOM 767 C CA . GLY A 1 103 ? 8.558 -6.446 -18.373 1.00 96.12 103 GLY A CA 1
ATOM 768 C C . GLY A 1 103 ? 7.357 -5.743 -17.748 1.00 96.12 103 GLY A C 1
ATOM 769 O O . GLY A 1 103 ? 7.134 -4.546 -17.937 1.00 96.12 103 GLY A O 1
ATOM 770 N N . THR A 1 104 ? 6.600 -6.507 -16.969 1.00 97.94 104 THR A N 1
ATOM 771 C CA . THR A 1 104 ? 5.526 -5.996 -16.116 1.00 97.94 104 THR A CA 1
ATOM 772 C C . THR A 1 104 ? 5.722 -6.481 -14.693 1.00 97.94 104 THR A C 1
ATOM 774 O O . THR A 1 104 ? 6.237 -7.580 -14.481 1.00 97.94 104 THR A O 1
ATOM 777 N N . ILE A 1 105 ? 5.251 -5.700 -13.734 1.00 98.38 105 ILE A N 1
ATOM 778 C CA . ILE A 1 105 ? 5.241 -6.031 -12.317 1.00 98.38 105 ILE A CA 1
ATOM 779 C C . ILE A 1 105 ? 3.843 -5.818 -11.742 1.00 98.38 105 ILE A C 1
ATOM 781 O O . ILE A 1 105 ? 3.112 -4.925 -12.167 1.00 98.38 105 ILE A O 1
ATOM 785 N N . GLN A 1 106 ? 3.476 -6.677 -10.800 1.00 98.38 106 GLN A N 1
ATOM 786 C CA . GLN A 1 106 ? 2.262 -6.583 -9.996 1.00 98.38 106 GLN A CA 1
ATOM 787 C C . GLN A 1 106 ? 2.654 -6.551 -8.520 1.00 98.38 106 GLN A C 1
ATOM 789 O O . GLN A 1 106 ? 3.771 -6.979 -8.208 1.00 98.38 106 GLN A O 1
ATOM 794 N N . PRO A 1 107 ? 1.768 -6.088 -7.619 1.00 98.44 107 PRO A N 1
ATOM 795 C CA . PRO A 1 107 ? 2.020 -6.154 -6.195 1.00 98.44 107 PRO A CA 1
ATOM 796 C C . PRO A 1 107 ? 2.463 -7.550 -5.756 1.00 98.44 107 PRO A C 1
ATOM 798 O O . PRO A 1 107 ? 1.824 -8.546 -6.107 1.00 98.44 107 PRO A O 1
ATOM 801 N N . PHE A 1 108 ? 3.534 -7.640 -4.970 1.00 98.00 108 PHE A N 1
ATOM 802 C CA . PHE A 1 108 ? 4.051 -8.918 -4.480 1.00 98.00 108 PHE A CA 1
ATOM 803 C C . PHE A 1 108 ? 4.458 -8.843 -3.009 1.00 98.00 108 PHE A C 1
ATOM 805 O O . PHE A 1 108 ? 4.907 -7.811 -2.517 1.00 98.00 108 PHE A O 1
ATOM 812 N N . LEU A 1 109 ? 4.296 -9.968 -2.315 1.00 97.88 109 LEU A N 1
ATOM 813 C CA . LEU A 1 109 ? 4.606 -10.080 -0.896 1.00 97.88 109 LEU A CA 1
ATOM 814 C C . LEU A 1 109 ? 6.123 -10.113 -0.667 1.00 97.88 109 LEU A C 1
ATOM 816 O O . LEU A 1 109 ? 6.828 -10.933 -1.266 1.00 97.88 109 LEU A O 1
ATOM 820 N N . ILE A 1 110 ? 6.597 -9.293 0.268 1.00 97.88 110 ILE A N 1
ATOM 821 C CA . ILE A 1 110 ? 7.907 -9.419 0.911 1.00 97.88 110 ILE A CA 1
ATOM 822 C C . ILE A 1 110 ? 7.733 -9.759 2.392 1.00 97.88 110 ILE A C 1
ATOM 824 O O . ILE A 1 110 ? 6.791 -9.330 3.056 1.00 97.88 110 ILE A O 1
ATOM 828 N N . GLY A 1 111 ? 8.651 -10.568 2.915 1.00 96.69 111 GLY A N 1
ATOM 829 C CA . GLY A 1 111 ? 8.539 -11.141 4.249 1.00 96.69 111 GLY A CA 1
ATOM 830 C C . GLY A 1 111 ? 9.834 -11.087 5.057 1.00 96.69 111 GLY A C 1
ATOM 831 O O . GLY A 1 111 ? 10.844 -10.518 4.626 1.00 96.69 111 GLY A O 1
ATOM 832 N N . PRO A 1 112 ? 9.863 -11.770 6.214 1.00 93.88 112 PRO A N 1
ATOM 833 C CA . PRO A 1 112 ? 11.067 -11.898 7.034 1.00 93.88 112 PRO A CA 1
ATOM 834 C C . PRO A 1 112 ? 12.278 -12.471 6.280 1.00 93.88 112 PRO A C 1
ATOM 836 O O . PRO A 1 112 ? 13.413 -12.125 6.593 1.00 93.88 112 PRO A O 1
ATOM 839 N N . ALA A 1 113 ? 12.056 -13.308 5.258 1.00 94.69 113 ALA A N 1
ATOM 840 C CA . ALA A 1 113 ? 13.124 -13.854 4.414 1.00 94.69 113 ALA A CA 1
ATOM 841 C C . ALA A 1 113 ? 13.849 -12.783 3.575 1.00 94.69 113 ALA A C 1
ATOM 843 O O . ALA A 1 113 ? 14.995 -12.989 3.183 1.00 94.69 113 ALA A O 1
ATOM 844 N N . GLN A 1 114 ? 13.190 -11.652 3.313 1.00 95.31 114 GLN A N 1
ATOM 845 C CA . GLN A 1 114 ? 13.733 -10.485 2.619 1.00 95.31 114 GLN A CA 1
ATOM 846 C C . GLN A 1 114 ? 14.121 -9.362 3.592 1.00 95.31 114 GLN A C 1
ATOM 848 O O . GLN A 1 114 ? 14.458 -8.276 3.140 1.00 95.31 114 GLN A O 1
ATOM 853 N N . TYR A 1 115 ? 14.070 -9.604 4.908 1.00 94.69 115 TYR A N 1
ATOM 854 C CA . TYR A 1 115 ? 14.265 -8.575 5.936 1.00 94.69 115 TYR A CA 1
ATOM 855 C C . TYR A 1 115 ? 13.283 -7.398 5.808 1.00 94.69 115 TYR A C 1
ATOM 857 O O . TYR A 1 115 ? 13.622 -6.268 6.134 1.00 94.69 115 TYR A O 1
ATOM 865 N N . ALA A 1 116 ? 12.037 -7.666 5.397 1.00 94.81 116 ALA A N 1
ATOM 866 C CA . ALA A 1 116 ? 11.029 -6.638 5.110 1.00 94.81 116 ALA A CA 1
ATOM 867 C C . ALA A 1 116 ? 10.651 -5.722 6.297 1.00 94.81 116 ALA A C 1
ATOM 869 O O . ALA A 1 116 ? 10.004 -4.701 6.107 1.00 94.81 116 ALA A O 1
ATOM 870 N N . ALA A 1 117 ? 11.071 -6.048 7.524 1.00 88.62 117 ALA A N 1
ATOM 871 C CA . ALA A 1 117 ? 10.937 -5.144 8.667 1.00 88.62 117 ALA A CA 1
ATOM 872 C C . ALA A 1 117 ? 11.849 -3.900 8.573 1.00 88.62 117 ALA A C 1
ATOM 874 O O . ALA A 1 117 ? 11.624 -2.937 9.302 1.00 88.62 117 ALA A O 1
ATOM 875 N N . ASP A 1 118 ? 12.874 -3.938 7.716 1.00 91.50 118 ASP A N 1
ATOM 876 C CA . ASP A 1 118 ? 13.865 -2.880 7.509 1.00 91.50 118 ASP A CA 1
ATOM 877 C C . ASP A 1 118 ? 14.251 -2.835 6.020 1.00 91.50 118 ASP A C 1
ATOM 879 O O . ASP A 1 118 ? 15.291 -3.344 5.600 1.00 91.50 118 ASP A O 1
ATOM 883 N N . THR A 1 119 ? 13.337 -2.323 5.191 1.00 94.25 119 THR A N 1
ATOM 884 C CA . THR A 1 119 ? 13.590 -2.132 3.754 1.00 94.25 119 THR A CA 1
ATOM 885 C C . THR A 1 119 ? 14.287 -0.805 3.488 1.00 94.25 119 THR A C 1
ATOM 887 O O . THR A 1 119 ? 14.172 0.136 4.272 1.00 94.25 119 THR A O 1
ATOM 890 N N . ASP A 1 120 ? 14.903 -0.693 2.312 1.00 94.50 120 ASP A N 1
ATOM 891 C CA . ASP A 1 120 ? 15.303 0.602 1.768 1.00 94.50 120 ASP A CA 1
ATOM 892 C C . ASP A 1 120 ? 14.107 1.566 1.636 1.00 94.50 120 ASP A C 1
ATOM 894 O O . ASP A 1 120 ? 12.938 1.163 1.586 1.00 94.50 120 ASP A O 1
ATOM 898 N N . ASP A 1 121 ? 14.426 2.855 1.569 1.00 93.44 121 ASP A N 1
ATOM 899 C CA . ASP A 1 121 ? 13.466 3.951 1.483 1.00 93.44 121 ASP A CA 1
ATOM 900 C C . ASP A 1 121 ? 13.269 4.375 0.021 1.00 93.44 121 ASP A C 1
ATOM 902 O O . ASP A 1 121 ? 14.193 4.863 -0.645 1.00 93.44 121 ASP A O 1
ATOM 906 N N . ILE A 1 122 ? 12.060 4.153 -0.500 1.00 95.06 122 ILE A N 1
ATOM 907 C CA . ILE A 1 122 ? 11.682 4.616 -1.838 1.00 95.06 122 ILE A CA 1
ATOM 908 C C . ILE A 1 122 ? 11.473 6.131 -1.824 1.00 95.06 122 ILE A C 1
ATOM 910 O O . ILE A 1 122 ? 11.092 6.719 -0.813 1.00 95.06 122 ILE A O 1
ATOM 914 N N . ASP A 1 123 ? 11.682 6.794 -2.959 1.00 95.62 123 ASP A N 1
ATOM 915 C CA . ASP A 1 123 ? 11.497 8.239 -3.028 1.00 95.62 123 ASP A CA 1
ATOM 916 C C . ASP A 1 123 ? 10.048 8.642 -2.756 1.00 95.62 123 ASP A C 1
ATOM 918 O O . ASP A 1 123 ? 9.125 8.216 -3.449 1.00 95.62 123 ASP A O 1
ATOM 922 N N . HIS A 1 124 ? 9.847 9.499 -1.773 1.00 94.81 124 HIS A N 1
ATOM 923 C CA . HIS A 1 124 ? 8.534 10.011 -1.408 1.00 94.81 124 HIS A CA 1
ATOM 924 C C . HIS A 1 124 ? 8.458 11.534 -1.572 1.00 94.81 124 HIS A C 1
ATOM 926 O O . HIS A 1 124 ? 7.442 12.117 -1.210 1.00 94.81 124 HIS A O 1
ATOM 932 N N . SER A 1 125 ? 9.479 12.178 -2.167 1.00 96.12 125 SER A N 1
ATOM 933 C CA . SER A 1 125 ? 9.504 13.628 -2.405 1.00 96.12 125 SER A CA 1
ATOM 934 C C . SER A 1 125 ? 8.327 14.086 -3.264 1.00 96.12 125 SER A C 1
ATOM 936 O O . SER A 1 125 ? 7.913 13.381 -4.190 1.00 96.12 125 SER A O 1
ATOM 938 N N . HIS A 1 126 ? 7.836 15.306 -3.022 1.00 95.88 126 HIS A N 1
ATOM 939 C CA . HIS A 1 126 ? 6.742 15.892 -3.805 1.00 95.88 126 HIS A CA 1
ATOM 940 C C . HIS A 1 126 ? 6.843 15.669 -5.339 1.00 95.88 126 HIS A C 1
ATOM 942 O O . HIS A 1 126 ? 5.876 15.176 -5.937 1.00 95.88 126 HIS A O 1
ATOM 948 N N . PRO A 1 127 ? 7.978 15.965 -6.019 1.00 95.94 127 PRO A N 1
ATOM 949 C CA . PRO A 1 127 ? 8.069 15.801 -7.470 1.00 95.9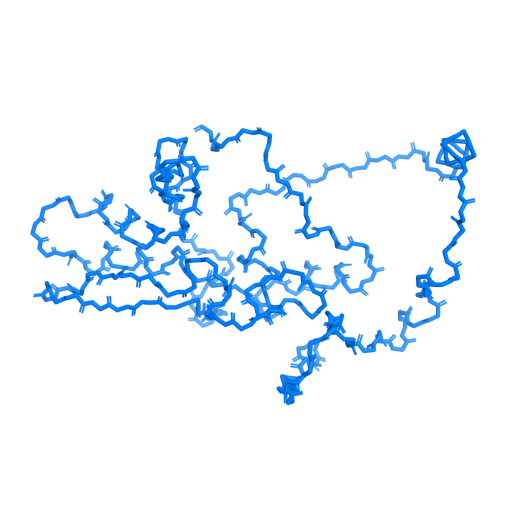4 127 PRO A CA 1
ATOM 950 C C . PRO A 1 127 ? 8.029 14.341 -7.931 1.00 95.94 127 PRO A C 1
ATOM 952 O O . PRO A 1 127 ? 7.419 14.067 -8.966 1.00 95.94 127 PRO A O 1
ATOM 955 N N . LEU A 1 128 ? 8.662 13.403 -7.213 1.00 96.06 128 LEU A N 1
ATOM 956 C CA . LEU A 1 128 ? 8.650 12.005 -7.650 1.00 96.06 128 LEU A CA 1
ATOM 957 C C . LEU A 1 128 ? 7.342 11.316 -7.300 1.00 96.06 128 LEU A C 1
ATOM 959 O O . LEU A 1 128 ? 6.846 10.566 -8.131 1.00 96.06 128 LEU A O 1
ATOM 963 N N . THR A 1 129 ? 6.723 11.615 -6.161 1.00 95.69 129 THR A N 1
ATOM 964 C CA . THR A 1 129 ? 5.394 11.079 -5.849 1.00 95.69 129 THR A CA 1
ATOM 965 C C . THR A 1 129 ? 4.360 11.547 -6.877 1.00 95.69 129 THR A C 1
ATOM 967 O O . THR A 1 129 ? 3.601 10.731 -7.397 1.00 95.69 129 THR A O 1
ATOM 970 N N . THR A 1 130 ? 4.409 12.816 -7.297 1.00 95.38 130 THR A N 1
ATOM 971 C CA . THR A 1 130 ? 3.564 13.318 -8.397 1.00 95.38 130 THR A CA 1
ATOM 972 C C . THR A 1 130 ? 3.843 12.591 -9.719 1.00 95.38 130 THR A C 1
ATOM 974 O O . THR A 1 130 ? 2.913 12.248 -10.446 1.00 95.38 130 THR A O 1
ATOM 977 N N . ALA A 1 131 ? 5.115 12.328 -10.039 1.00 96.81 131 ALA A N 1
ATOM 978 C CA . ALA A 1 131 ? 5.483 11.590 -11.247 1.00 96.81 131 ALA A CA 1
ATOM 979 C C . ALA A 1 131 ? 5.011 10.122 -11.213 1.00 96.81 131 ALA A C 1
ATOM 981 O O . ALA A 1 131 ? 4.575 9.606 -12.239 1.00 96.81 131 ALA A O 1
ATOM 982 N N . LYS A 1 132 ? 5.039 9.474 -10.041 1.00 97.50 132 LYS A N 1
ATOM 983 C CA . LYS A 1 132 ? 4.536 8.106 -9.826 1.00 97.50 132 LYS A CA 1
ATOM 984 C C . LYS A 1 132 ? 3.023 7.991 -10.018 1.00 97.50 132 LYS A C 1
ATOM 986 O O . LYS A 1 132 ? 2.563 6.995 -10.570 1.00 97.50 132 LYS A O 1
ATOM 991 N N . MET A 1 133 ? 2.267 9.002 -9.582 1.00 96.62 133 MET A N 1
ATOM 992 C CA . MET A 1 133 ? 0.805 9.049 -9.729 1.00 96.62 133 MET A CA 1
ATOM 993 C C . MET A 1 133 ? 0.344 9.134 -11.190 1.00 96.62 133 MET A C 1
ATOM 995 O O . MET A 1 133 ? -0.809 8.814 -11.472 1.00 96.62 133 MET A O 1
ATOM 999 N N . ASP A 1 134 ? 1.221 9.587 -12.090 1.00 97.00 134 ASP A N 1
ATOM 1000 C CA . ASP A 1 134 ? 0.957 9.808 -13.515 1.00 97.00 134 ASP A CA 1
ATOM 1001 C C . ASP A 1 134 ? -0.394 10.481 -13.793 1.00 97.00 134 ASP A C 1
ATOM 1003 O O . ASP A 1 134 ? -1.376 9.868 -14.216 1.00 97.00 134 ASP A O 1
ATOM 1007 N N . VAL A 1 135 ? -0.471 11.778 -13.492 1.00 95.19 135 VAL A N 1
ATOM 1008 C CA . VAL A 1 135 ? -1.708 12.539 -13.677 1.00 95.19 135 VAL A CA 1
ATOM 1009 C C . VAL A 1 135 ? -1.823 13.017 -15.122 1.00 95.19 135 VAL A C 1
ATOM 1011 O O . VAL A 1 135 ? -1.180 13.985 -15.532 1.00 95.19 135 VAL A O 1
ATOM 1014 N N . VAL A 1 136 ? -2.715 12.387 -15.884 1.00 95.69 136 VAL A N 1
ATOM 1015 C CA . VAL A 1 136 ? -3.001 12.725 -17.282 1.00 95.69 136 VAL A CA 1
ATOM 1016 C C . VAL A 1 136 ? -4.399 13.328 -17.382 1.00 95.69 136 VAL A C 1
ATOM 1018 O O . VAL A 1 136 ? -5.396 12.704 -17.032 1.00 95.69 136 VAL A O 1
ATOM 1021 N N . ASN A 1 137 ? -4.493 14.569 -17.873 1.00 95.44 137 ASN A N 1
ATOM 1022 C CA . ASN A 1 137 ? -5.762 15.301 -18.023 1.00 95.44 137 ASN A CA 1
ATOM 1023 C C . ASN A 1 137 ? -6.607 15.370 -16.730 1.00 95.44 137 ASN A C 1
ATOM 1025 O O . ASN A 1 137 ? -7.835 15.369 -16.786 1.00 95.44 137 ASN A O 1
ATOM 1029 N N . GLY A 1 138 ? -5.950 15.433 -15.567 1.00 92.44 138 GLY A N 1
ATOM 1030 C CA . GLY A 1 138 ? -6.606 15.499 -14.256 1.00 92.44 138 GLY A CA 1
ATOM 1031 C C . GLY A 1 138 ? -7.034 14.149 -13.672 1.00 92.44 138 GLY A C 1
ATOM 1032 O O . GLY A 1 138 ? -7.606 14.135 -12.587 1.00 92.44 138 GLY A O 1
ATOM 1033 N N . ALA A 1 139 ? -6.751 13.031 -14.347 1.00 94.00 139 ALA A N 1
ATOM 1034 C CA . ALA A 1 139 ? -6.936 11.685 -13.811 1.00 94.00 139 ALA A CA 1
ATOM 1035 C C . ALA A 1 139 ? -5.579 11.089 -13.418 1.00 94.00 139 ALA A C 1
ATOM 1037 O O . ALA A 1 139 ? -4.662 11.083 -14.235 1.00 94.00 139 ALA A O 1
ATOM 1038 N N . ALA A 1 140 ? -5.453 10.594 -12.187 1.00 94.38 140 ALA A N 1
ATOM 1039 C CA . ALA A 1 140 ? -4.274 9.854 -11.746 1.00 94.38 140 ALA A CA 1
ATOM 1040 C C . ALA A 1 140 ? -4.363 8.406 -12.247 1.00 94.38 140 ALA A C 1
ATOM 1042 O O . ALA A 1 140 ? -5.292 7.686 -11.875 1.00 94.38 140 ALA A O 1
ATOM 1043 N N . LEU A 1 141 ? -3.436 7.995 -13.114 1.00 96.38 141 LEU A N 1
ATOM 1044 C CA . LEU A 1 141 ? -3.392 6.632 -13.659 1.00 96.38 141 LEU A CA 1
ATOM 1045 C C . LEU A 1 141 ? -2.729 5.640 -12.692 1.00 96.38 141 LEU A C 1
ATOM 1047 O O . LEU A 1 141 ? -3.032 4.446 -12.730 1.00 96.38 141 LEU A O 1
ATOM 1051 N N . MET A 1 142 ? -1.901 6.155 -11.777 1.00 96.94 142 MET A N 1
ATOM 1052 C CA . MET A 1 142 ? -1.240 5.421 -10.695 1.00 96.94 142 MET A CA 1
ATOM 1053 C C . MET A 1 142 ? -0.309 4.297 -11.172 1.00 96.94 142 MET A C 1
ATOM 1055 O O . MET A 1 142 ? -0.060 3.350 -10.434 1.00 96.94 142 MET A O 1
ATOM 1059 N N . ASP A 1 143 ? 0.222 4.374 -12.389 1.00 97.38 143 ASP A N 1
ATOM 1060 C CA . ASP A 1 143 ? 0.914 3.274 -13.072 1.00 97.38 143 ASP A CA 1
ATOM 1061 C C . ASP A 1 143 ? 2.416 3.517 -13.319 1.00 97.38 143 ASP A C 1
ATOM 1063 O O . ASP A 1 143 ? 3.073 2.724 -14.000 1.00 97.38 143 ASP A O 1
ATOM 1067 N N . HIS A 1 144 ? 2.989 4.571 -12.725 1.00 97.62 144 HIS A N 1
ATOM 1068 C CA . HIS A 1 144 ? 4.397 4.948 -12.886 1.00 97.62 144 HIS A CA 1
ATOM 1069 C C . HIS A 1 144 ? 5.265 4.732 -11.635 1.00 97.62 144 HIS A C 1
ATOM 1071 O O . HIS A 1 144 ? 6.418 5.174 -11.626 1.00 97.62 144 HIS A O 1
ATOM 1077 N N . PHE A 1 145 ? 4.778 4.043 -10.599 1.00 98.06 145 PHE A N 1
ATOM 1078 C CA . PHE A 1 145 ? 5.533 3.789 -9.362 1.00 98.06 145 PHE A CA 1
ATOM 1079 C C . PHE A 1 145 ? 6.853 3.061 -9.634 1.00 98.06 145 PHE A C 1
ATOM 1081 O O . PHE A 1 145 ? 7.921 3.600 -9.324 1.00 98.06 145 PHE A O 1
ATOM 1088 N N . ALA A 1 146 ? 6.786 1.911 -10.309 1.00 97.81 146 ALA A N 1
ATOM 1089 C CA . ALA A 1 146 ? 7.953 1.077 -10.582 1.00 97.81 146 ALA A CA 1
ATOM 1090 C C . ALA A 1 146 ? 8.980 1.782 -11.480 1.00 97.81 146 ALA A C 1
ATOM 1092 O O . ALA A 1 146 ? 10.161 1.865 -11.141 1.00 97.81 146 ALA A O 1
ATOM 1093 N N . LEU A 1 147 ? 8.539 2.346 -12.611 1.00 96.38 147 LEU A N 1
ATOM 1094 C CA . LEU A 1 147 ? 9.451 3.004 -13.550 1.00 96.38 147 LEU A CA 1
ATOM 1095 C C . LEU A 1 147 ? 10.044 4.302 -13.009 1.00 96.38 147 LEU A C 1
ATOM 1097 O O . LEU A 1 147 ? 11.196 4.608 -13.319 1.00 96.38 147 LEU A O 1
ATOM 1101 N N . THR A 1 148 ? 9.280 5.095 -12.258 1.00 97.00 148 THR A N 1
ATOM 1102 C CA . THR A 1 148 ? 9.793 6.357 -11.707 1.00 97.00 148 THR A CA 1
ATOM 1103 C C . THR A 1 148 ? 10.869 6.080 -10.669 1.00 97.00 148 THR A C 1
ATOM 1105 O O . THR A 1 148 ? 11.926 6.713 -10.706 1.00 97.00 148 THR A O 1
ATOM 1108 N N . GLU A 1 149 ? 10.635 5.099 -9.793 1.00 97.12 149 GLU A N 1
ATOM 1109 C CA . GLU A 1 149 ? 11.608 4.712 -8.776 1.00 97.12 149 GLU A CA 1
ATOM 1110 C C . GLU A 1 149 ? 12.854 4.068 -9.407 1.00 97.12 149 GLU A C 1
ATOM 1112 O O . GLU A 1 149 ? 13.974 4.453 -9.085 1.00 97.12 149 GLU A O 1
ATOM 1117 N N . GLU A 1 150 ? 12.698 3.186 -10.399 1.00 96.50 150 GLU A N 1
ATOM 1118 C CA . GLU A 1 150 ? 13.826 2.609 -11.145 1.00 96.50 150 GLU A CA 1
ATOM 1119 C C . GLU A 1 150 ? 14.693 3.693 -11.817 1.00 96.50 150 GLU A C 1
ATOM 1121 O O . GLU A 1 150 ? 15.921 3.734 -11.660 1.00 96.50 150 GLU A O 1
ATOM 1126 N N . LYS A 1 151 ? 14.059 4.623 -12.546 1.00 94.94 151 LYS A N 1
ATOM 1127 C CA . LYS A 1 151 ? 14.754 5.671 -13.313 1.00 94.94 151 LYS A CA 1
ATOM 1128 C C . LYS A 1 151 ? 15.471 6.691 -12.435 1.00 94.94 151 LYS A C 1
ATOM 1130 O O . LYS A 1 151 ? 16.403 7.342 -12.916 1.00 94.94 151 LYS A O 1
ATOM 1135 N N . LYS A 1 152 ? 15.099 6.824 -11.157 1.00 94.62 152 LYS A N 1
ATOM 1136 C CA . LYS A 1 152 ? 15.861 7.621 -10.182 1.00 94.62 152 LYS A CA 1
ATOM 1137 C C . LYS A 1 152 ? 17.305 7.126 -10.078 1.00 94.62 152 LYS A C 1
ATOM 1139 O O . LYS A 1 152 ? 18.227 7.945 -10.053 1.00 94.62 152 LYS A O 1
ATOM 1144 N N . TYR A 1 153 ? 17.500 5.808 -10.084 1.00 92.56 153 TYR A N 1
ATOM 1145 C CA . TYR A 1 153 ? 18.801 5.166 -9.879 1.00 92.56 153 TYR A CA 1
ATOM 1146 C C . TYR A 1 153 ? 19.508 4.765 -11.180 1.00 92.56 153 TYR A C 1
ATOM 1148 O O . TYR A 1 153 ? 20.717 4.534 -11.164 1.00 92.56 153 TYR A O 1
ATOM 1156 N N . SER A 1 154 ? 18.800 4.730 -12.314 1.00 89.75 154 SER A N 1
ATOM 1157 C CA . SER A 1 154 ? 19.403 4.542 -13.640 1.00 89.75 154 SER A CA 1
ATOM 1158 C C . SER A 1 154 ? 18.729 5.416 -14.699 1.00 89.75 154 SER A C 1
ATOM 1160 O O . SER A 1 154 ? 17.779 5.014 -15.365 1.00 89.75 154 SER A O 1
ATOM 1162 N N . LYS A 1 155 ? 19.224 6.649 -14.862 1.00 82.44 155 LYS A N 1
ATOM 1163 C CA . LYS A 1 155 ? 18.608 7.643 -15.764 1.00 82.44 155 LYS A CA 1
ATOM 1164 C C . LYS A 1 155 ? 18.819 7.346 -17.252 1.00 82.44 155 LYS A C 1
ATOM 1166 O O . LYS A 1 155 ? 18.079 7.867 -18.084 1.00 82.44 155 LYS A O 1
ATOM 1171 N N . THR A 1 156 ? 19.856 6.583 -17.599 1.00 83.94 156 THR A N 1
ATOM 1172 C CA . THR A 1 156 ? 20.235 6.271 -18.983 1.00 83.94 156 THR A CA 1
ATOM 1173 C C . THR A 1 156 ? 20.703 4.824 -19.106 1.00 83.94 156 THR A C 1
ATOM 1175 O O . THR A 1 156 ? 21.264 4.262 -18.170 1.00 83.94 156 THR A O 1
ATOM 1178 N N . GLY A 1 157 ? 20.507 4.233 -20.289 1.00 87.31 157 GLY A N 1
ATOM 1179 C CA . GLY A 1 157 ? 20.885 2.844 -20.553 1.00 87.31 157 GLY A CA 1
ATOM 1180 C C . GLY A 1 157 ? 20.006 1.832 -19.816 1.00 87.31 157 GLY A C 1
ATOM 1181 O O . GLY A 1 157 ? 18.924 2.164 -19.335 1.00 87.31 157 GLY A O 1
ATOM 1182 N N . ASN A 1 158 ? 20.474 0.587 -19.754 1.00 93.88 158 ASN A N 1
ATOM 1183 C CA . ASN A 1 158 ? 19.786 -0.469 -19.017 1.00 93.88 158 ASN A CA 1
ATOM 1184 C C . ASN A 1 158 ? 19.899 -0.224 -17.501 1.00 93.88 158 ASN A C 1
ATOM 1186 O O . ASN A 1 158 ? 20.946 0.255 -17.049 1.00 93.88 158 ASN A O 1
ATOM 1190 N N . PRO A 1 159 ? 18.873 -0.559 -16.700 1.00 96.19 159 PRO A N 1
ATOM 1191 C CA . PRO A 1 159 ? 18.946 -0.402 -15.254 1.00 96.19 159 PRO A CA 1
ATOM 1192 C C . PRO A 1 159 ? 20.008 -1.323 -14.645 1.00 96.19 159 PRO A C 1
ATOM 1194 O O . PRO A 1 159 ? 20.197 -2.463 -15.072 1.00 96.19 159 PRO A O 1
ATOM 1197 N N . SER A 1 160 ? 20.686 -0.844 -13.600 1.00 96.25 160 SER A N 1
ATOM 1198 C CA . SER A 1 160 ? 21.445 -1.724 -12.709 1.00 96.25 160 SER A CA 1
ATOM 1199 C C . SER A 1 160 ? 20.494 -2.635 -11.923 1.00 96.25 160 SER A C 1
ATOM 1201 O O . SER A 1 160 ? 19.298 -2.355 -11.819 1.00 96.25 160 SER A O 1
ATOM 1203 N N . LEU A 1 161 ? 21.022 -3.704 -11.316 1.00 96.56 161 LEU A N 1
ATOM 1204 C CA . LEU A 1 161 ? 20.224 -4.548 -10.419 1.00 96.56 161 LEU A CA 1
ATOM 1205 C C . LEU A 1 161 ? 19.598 -3.724 -9.282 1.00 96.56 161 LEU A C 1
ATOM 1207 O O . LEU A 1 161 ? 18.416 -3.881 -9.009 1.00 96.56 161 LEU A O 1
ATOM 1211 N N . LEU A 1 162 ? 20.365 -2.801 -8.694 1.00 95.88 162 LEU A N 1
ATOM 1212 C CA . LEU A 1 162 ? 19.884 -1.905 -7.642 1.00 95.88 162 LEU A CA 1
ATOM 1213 C C . LEU A 1 162 ? 18.709 -1.044 -8.124 1.00 95.88 162 LEU A C 1
ATOM 1215 O O . LEU A 1 162 ? 17.689 -0.964 -7.452 1.00 95.88 162 LEU A O 1
ATOM 1219 N N . ALA A 1 163 ? 18.833 -0.428 -9.303 1.00 96.88 163 ALA A N 1
ATOM 1220 C CA . ALA A 1 163 ? 17.766 0.396 -9.863 1.00 96.88 163 ALA A CA 1
ATOM 1221 C C . ALA A 1 163 ? 16.487 -0.419 -10.091 1.00 96.88 163 ALA A C 1
ATOM 1223 O O . ALA A 1 163 ? 15.405 0.015 -9.703 1.00 96.88 163 ALA A O 1
ATOM 1224 N N . LYS A 1 164 ? 16.622 -1.629 -10.647 1.00 97.19 164 LYS A N 1
ATOM 1225 C CA . LYS A 1 164 ? 15.494 -2.547 -10.816 1.00 97.19 164 LYS A CA 1
ATOM 1226 C C . LYS A 1 164 ? 14.843 -2.894 -9.475 1.00 97.19 164 LYS A C 1
ATOM 1228 O O . LYS A 1 164 ? 13.626 -2.818 -9.370 1.00 97.19 164 LYS A O 1
ATOM 1233 N N . GLN A 1 165 ? 15.636 -3.221 -8.458 1.00 97.19 165 GLN A N 1
ATOM 1234 C CA . GLN A 1 165 ? 15.133 -3.586 -7.131 1.00 97.19 165 GLN A CA 1
ATOM 1235 C C . GLN A 1 165 ? 14.396 -2.436 -6.439 1.00 97.19 165 GLN A C 1
ATOM 1237 O O . GLN A 1 165 ? 13.393 -2.680 -5.785 1.00 97.19 165 GLN A O 1
ATOM 1242 N N . PHE A 1 166 ? 14.828 -1.187 -6.624 1.00 97.69 166 PHE A N 1
ATOM 1243 C CA . PHE A 1 166 ? 14.088 -0.016 -6.141 1.00 97.69 166 PHE A CA 1
ATOM 1244 C C . PHE A 1 166 ? 12.737 0.154 -6.856 1.00 97.69 166 PHE A C 1
ATOM 1246 O O . PHE A 1 166 ? 11.724 0.422 -6.210 1.00 97.69 166 PHE A O 1
ATOM 1253 N N . GLY A 1 167 ? 12.696 -0.081 -8.172 1.00 97.62 167 GLY A N 1
ATOM 1254 C CA . GLY A 1 167 ? 11.440 -0.166 -8.920 1.00 97.62 167 GLY A CA 1
ATOM 1255 C C . GLY A 1 167 ? 10.519 -1.271 -8.396 1.00 97.62 167 GLY A C 1
ATOM 1256 O O . GLY A 1 167 ? 9.333 -1.039 -8.180 1.00 97.62 167 GLY A O 1
ATOM 1257 N N . GLU A 1 168 ? 11.066 -2.455 -8.124 1.00 98.12 168 GLU A N 1
ATOM 1258 C CA . GLU A 1 168 ? 10.324 -3.585 -7.553 1.00 98.12 168 GLU A CA 1
ATOM 1259 C C . GLU A 1 168 ? 9.819 -3.284 -6.139 1.00 98.12 168 GLU A C 1
ATOM 1261 O O . GLU A 1 168 ? 8.656 -3.539 -5.843 1.00 98.12 168 GLU A O 1
ATOM 1266 N N . LEU A 1 169 ? 10.644 -2.675 -5.286 1.00 98.00 169 LEU A N 1
ATOM 1267 C CA . LEU A 1 169 ? 10.288 -2.336 -3.909 1.00 98.00 169 LEU A CA 1
ATOM 1268 C C . LEU A 1 169 ? 9.078 -1.396 -3.835 1.00 98.00 169 LEU A C 1
ATOM 1270 O O . LEU A 1 169 ? 8.263 -1.533 -2.931 1.00 98.00 169 LEU A O 1
ATOM 1274 N N . SER A 1 170 ? 8.900 -0.503 -4.815 1.00 97.69 170 SER A N 1
ATOM 1275 C CA . SER A 1 170 ? 7.710 0.362 -4.889 1.00 97.69 170 SER A CA 1
ATOM 1276 C C . SER A 1 170 ? 6.385 -0.396 -5.077 1.00 97.69 170 SER A C 1
ATOM 1278 O O . SER A 1 170 ? 5.322 0.171 -4.836 1.00 97.69 170 SER A O 1
ATOM 1280 N N . MET A 1 171 ? 6.454 -1.665 -5.491 1.00 98.25 171 MET A N 1
ATOM 1281 C CA . MET A 1 171 ? 5.319 -2.571 -5.687 1.00 98.25 171 MET A CA 1
ATOM 1282 C C . MET A 1 171 ? 5.270 -3.684 -4.631 1.00 98.25 171 MET A C 1
ATOM 1284 O O . MET A 1 171 ? 4.444 -4.592 -4.726 1.00 98.25 171 MET A O 1
ATOM 1288 N N . ALA A 1 172 ? 6.168 -3.669 -3.651 1.00 98.19 172 ALA A N 1
ATOM 1289 C CA . ALA A 1 172 ? 6.177 -4.665 -2.596 1.00 98.19 172 ALA A CA 1
ATOM 1290 C C . ALA A 1 172 ? 5.132 -4.327 -1.523 1.00 98.19 172 ALA A C 1
ATOM 1292 O O . ALA A 1 172 ? 4.884 -3.159 -1.229 1.00 98.19 172 ALA A O 1
ATOM 1293 N N . TYR A 1 173 ? 4.542 -5.355 -0.920 1.00 97.75 173 TYR A N 1
ATOM 1294 C CA . TYR A 1 173 ? 3.716 -5.218 0.277 1.00 97.75 173 TYR A CA 1
ATOM 1295 C C . TYR A 1 173 ? 4.139 -6.226 1.341 1.00 97.75 173 TYR A C 1
ATOM 1297 O O . TYR A 1 173 ? 4.713 -7.276 1.046 1.00 97.75 173 TYR A O 1
ATOM 1305 N N . GLU A 1 174 ? 3.827 -5.904 2.584 1.00 97.06 174 GLU A N 1
ATOM 1306 C CA . GLU A 1 174 ? 3.977 -6.753 3.749 1.00 97.06 174 GLU A CA 1
ATOM 1307 C C . GLU A 1 174 ? 2.630 -7.352 4.182 1.00 97.06 174 GLU A C 1
ATOM 1309 O O . GLU A 1 174 ? 1.549 -6.953 3.743 1.00 97.06 174 GLU A O 1
ATOM 1314 N N . ASP A 1 175 ? 2.686 -8.323 5.087 1.00 95.19 175 ASP A N 1
ATOM 1315 C CA . ASP A 1 175 ? 1.507 -8.890 5.725 1.00 95.19 175 ASP A CA 1
ATOM 1316 C C . ASP A 1 175 ? 1.727 -9.108 7.230 1.00 95.19 175 ASP A C 1
ATOM 1318 O O . ASP A 1 175 ? 2.657 -8.579 7.856 1.00 95.19 175 ASP A O 1
ATOM 1322 N N . CYS A 1 176 ? 0.846 -9.904 7.829 1.00 93.25 176 CYS A N 1
ATOM 1323 C CA . CYS A 1 176 ? 0.868 -10.194 9.250 1.00 93.25 176 CYS A CA 1
ATOM 1324 C C . CYS A 1 176 ? 2.139 -10.923 9.727 1.00 93.25 176 CYS A C 1
ATOM 1326 O O . CYS A 1 176 ? 2.437 -10.859 10.921 1.00 93.25 176 CYS A O 1
ATOM 1328 N N . ASP A 1 177 ? 2.899 -11.581 8.843 1.00 94.88 177 ASP A N 1
ATOM 1329 C CA . ASP A 1 177 ? 4.156 -12.236 9.212 1.00 94.88 177 ASP A CA 1
ATOM 1330 C C . ASP A 1 177 ? 5.303 -11.218 9.369 1.00 94.88 177 ASP A C 1
ATOM 1332 O O . ASP A 1 177 ? 6.255 -11.476 10.113 1.00 94.88 177 ASP A O 1
ATOM 1336 N N . THR A 1 178 ? 5.193 -10.040 8.742 1.00 95.75 178 THR A N 1
ATOM 1337 C CA . THR A 1 178 ? 6.179 -8.947 8.845 1.00 95.75 178 THR A CA 1
ATOM 1338 C C . THR A 1 178 ? 5.763 -7.868 9.844 1.00 95.75 178 THR A C 1
ATOM 1340 O O . THR A 1 178 ? 6.586 -7.440 10.655 1.00 95.75 178 THR A O 1
ATOM 1343 N N . VAL A 1 179 ? 4.489 -7.450 9.846 1.00 94.62 179 VAL A N 1
ATOM 1344 C CA . VAL A 1 179 ? 3.957 -6.391 10.734 1.00 94.62 179 VAL A CA 1
ATOM 1345 C C . VAL A 1 179 ? 2.851 -6.882 11.690 1.00 94.62 179 VAL A C 1
ATOM 1347 O O . VAL A 1 179 ? 1.782 -6.267 11.799 1.00 94.62 179 VAL A O 1
ATOM 1350 N N . PRO A 1 180 ? 3.094 -7.953 12.477 1.00 94.00 180 PRO A N 1
ATOM 1351 C CA . PRO A 1 180 ? 2.063 -8.615 13.283 1.00 94.00 180 PRO A CA 1
ATOM 1352 C C . PRO A 1 180 ? 1.419 -7.705 14.334 1.00 94.00 180 PRO A C 1
ATOM 1354 O O . PRO A 1 180 ? 0.247 -7.870 14.666 1.00 94.00 180 PRO A O 1
ATOM 1357 N N . ILE A 1 181 ? 2.167 -6.740 14.881 1.00 94.19 181 ILE A N 1
ATOM 1358 C CA . ILE A 1 181 ? 1.654 -5.822 15.909 1.00 94.19 181 ILE A CA 1
ATOM 1359 C C . ILE A 1 181 ? 0.589 -4.891 15.313 1.00 94.19 181 ILE A C 1
ATOM 1361 O O . ILE A 1 181 ? -0.465 -4.707 15.920 1.00 94.19 181 ILE A O 1
ATOM 1365 N N . LEU A 1 182 ? 0.838 -4.348 14.118 1.00 94.69 182 LEU A N 1
ATOM 1366 C CA . LEU A 1 182 ? -0.091 -3.445 13.438 1.00 94.69 182 LEU A CA 1
ATOM 1367 C C . LEU A 1 182 ? -1.362 -4.180 12.996 1.00 94.69 182 LEU A C 1
ATOM 1369 O O . LEU A 1 182 ? -2.465 -3.697 13.246 1.00 94.69 182 LEU A O 1
ATOM 1373 N N . TRP A 1 183 ? -1.228 -5.387 12.442 1.00 93.94 183 TRP A N 1
ATOM 1374 C CA . TRP A 1 183 ? -2.378 -6.224 12.075 1.00 93.94 183 TRP A CA 1
ATOM 1375 C C . TRP A 1 183 ? -3.209 -6.644 13.290 1.00 93.94 183 TRP A C 1
ATOM 1377 O O . TRP A 1 183 ? -4.439 -6.680 13.226 1.00 93.94 183 TRP A O 1
ATOM 1387 N N . ASN A 1 184 ? -2.558 -6.908 14.426 1.00 91.44 184 ASN A N 1
ATOM 1388 C CA . ASN A 1 184 ? -3.257 -7.199 15.673 1.00 91.44 184 ASN A CA 1
ATOM 1389 C C . ASN A 1 184 ? -4.057 -5.981 16.165 1.00 91.44 184 ASN A C 1
ATOM 1391 O O . ASN A 1 184 ? -5.203 -6.145 16.583 1.00 91.44 184 ASN A O 1
ATOM 1395 N N . TYR A 1 185 ? -3.517 -4.760 16.058 1.00 93.62 185 TYR A N 1
ATOM 1396 C CA . TYR A 1 185 ? -4.294 -3.552 16.349 1.00 93.62 185 TYR A CA 1
ATOM 1397 C C . TYR A 1 185 ? -5.485 -3.393 15.404 1.00 93.62 185 TYR A C 1
ATOM 1399 O O . TYR A 1 185 ? -6.599 -3.215 15.891 1.00 93.62 185 TYR A O 1
ATOM 1407 N N . ALA A 1 186 ? -5.288 -3.544 14.094 1.00 92.12 186 ALA A N 1
ATOM 1408 C CA . ALA A 1 186 ? -6.377 -3.477 13.120 1.00 92.12 186 ALA A CA 1
ATOM 1409 C C . ALA A 1 186 ? -7.488 -4.504 13.410 1.00 92.12 186 ALA A C 1
ATOM 1411 O O . ALA A 1 186 ? -8.662 -4.192 13.273 1.00 92.12 186 ALA A O 1
ATOM 1412 N N . SER A 1 187 ? -7.138 -5.699 13.908 1.00 87.81 187 SER A N 1
ATOM 1413 C CA . SER A 1 187 ? -8.129 -6.741 14.231 1.00 87.81 187 SER A CA 1
ATOM 1414 C C . SER A 1 187 ? -8.948 -6.486 15.496 1.00 87.81 187 SER A C 1
ATOM 1416 O O . SER A 1 187 ? -9.983 -7.115 15.694 1.00 87.81 187 SER A O 1
ATOM 1418 N N . ARG A 1 188 ? -8.476 -5.602 16.381 1.00 88.50 188 ARG A N 1
ATOM 1419 C CA . ARG A 1 188 ? -9.081 -5.343 17.700 1.00 88.50 188 ARG A CA 1
ATOM 1420 C C . ARG A 1 188 ? -9.685 -3.951 17.823 1.00 88.50 188 ARG A C 1
ATOM 1422 O O . ARG A 1 188 ? -10.452 -3.704 18.750 1.00 88.50 188 ARG A O 1
ATOM 1429 N N . PHE A 1 189 ? -9.305 -3.051 16.928 1.00 90.44 189 PHE A N 1
ATOM 1430 C CA . PHE A 1 189 ? -9.703 -1.652 16.913 1.00 90.44 189 PHE A CA 1
ATOM 1431 C C . PHE A 1 189 ? -10.195 -1.272 15.513 1.00 90.44 189 PHE A C 1
ATOM 1433 O O .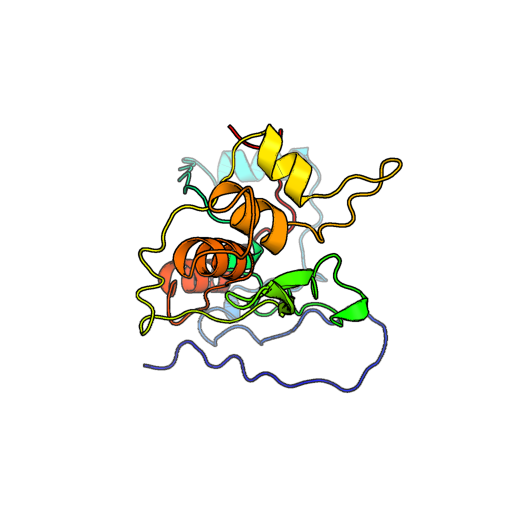 PHE A 1 189 ? -10.497 -2.128 14.690 1.00 90.44 189 PHE A O 1
ATOM 1440 N N . THR A 1 190 ? -10.325 0.024 15.253 1.00 89.56 190 THR A N 1
ATOM 1441 C CA . THR A 1 190 ? -10.741 0.537 13.948 1.00 89.56 190 THR A CA 1
ATOM 1442 C C . THR A 1 190 ? -9.523 0.755 13.057 1.00 89.56 190 THR A C 1
ATOM 1444 O O . THR A 1 190 ? -8.605 1.482 13.436 1.00 89.56 190 THR A O 1
ATOM 1447 N N . LEU A 1 191 ? -9.546 0.163 11.864 1.00 92.00 191 LEU A N 1
ATOM 1448 C CA . LEU A 1 191 ? -8.668 0.521 10.755 1.00 92.00 191 LEU A CA 1
ATOM 1449 C C . LEU A 1 191 ? -9.419 1.506 9.853 1.00 92.00 191 LEU A C 1
ATOM 1451 O O . LEU A 1 191 ? -10.542 1.226 9.446 1.00 92.00 191 LEU A O 1
ATOM 1455 N N . PHE A 1 192 ? -8.815 2.656 9.564 1.00 94.56 192 PHE A N 1
ATOM 1456 C CA . PHE A 1 192 ? -9.322 3.573 8.547 1.00 94.56 192 PHE A CA 1
ATOM 1457 C C . PHE A 1 192 ? -8.537 3.339 7.255 1.00 94.56 192 PHE A C 1
ATOM 1459 O O . PHE A 1 192 ? -7.317 3.477 7.259 1.00 94.56 192 PHE A O 1
ATOM 1466 N N . ASP A 1 193 ? -9.228 3.000 6.173 1.00 95.00 193 ASP A N 1
ATOM 1467 C CA . ASP A 1 193 ? -8.654 2.690 4.854 1.00 95.00 193 ASP A CA 1
ATOM 1468 C C . ASP A 1 193 ? -8.836 3.823 3.826 1.00 95.00 193 ASP A C 1
ATOM 1470 O O . ASP A 1 193 ? -8.407 3.718 2.686 1.00 95.00 193 ASP A O 1
ATOM 1474 N N . HIS A 1 194 ? -9.416 4.949 4.252 1.00 95.00 194 HIS A N 1
ATOM 1475 C CA . HIS A 1 194 ? -9.648 6.148 3.439 1.00 95.00 194 HIS A CA 1
ATOM 1476 C C . HIS A 1 194 ? -9.090 7.407 4.123 1.00 95.00 194 HIS A C 1
ATOM 1478 O O . HIS A 1 194 ? -9.785 8.411 4.300 1.00 95.00 194 HIS A O 1
ATOM 1484 N N . VAL A 1 195 ? -7.831 7.342 4.561 1.00 94.19 195 VAL A N 1
ATOM 1485 C CA . VAL A 1 195 ? -7.099 8.472 5.152 1.00 94.19 195 VAL A CA 1
ATOM 1486 C C . VAL A 1 195 ? -5.899 8.785 4.273 1.00 94.19 195 VAL A C 1
ATOM 1488 O O . VAL A 1 195 ? -5.029 7.941 4.082 1.00 94.19 195 VAL A O 1
ATOM 1491 N N . PHE A 1 196 ? -5.857 10.009 3.758 1.00 93.56 196 PHE A N 1
ATOM 1492 C CA . PHE A 1 196 ? -4.836 10.471 2.823 1.00 93.56 196 PHE A CA 1
ATOM 1493 C C . PHE A 1 196 ? -4.016 11.596 3.450 1.00 93.56 196 PHE A C 1
ATOM 1495 O O . PHE A 1 196 ? -4.506 12.329 4.315 1.00 93.56 196 PHE A O 1
ATOM 1502 N N . GLU A 1 197 ? -2.768 11.730 3.007 1.00 91.00 197 GLU A N 1
ATOM 1503 C CA . GLU A 1 197 ? -1.976 12.927 3.277 1.00 91.00 197 GLU A CA 1
ATOM 1504 C C . GLU A 1 197 ? -2.678 14.173 2.708 1.00 91.00 197 GLU A C 1
ATOM 1506 O O . GLU A 1 197 ? -3.336 14.111 1.670 1.00 91.00 197 GLU A O 1
ATOM 1511 N N . ASP A 1 198 ? -2.560 15.308 3.401 1.00 92.12 198 ASP A N 1
ATOM 1512 C CA . ASP A 1 198 ? -3.198 16.569 2.981 1.00 92.12 198 ASP A CA 1
ATOM 1513 C C . ASP A 1 198 ? -2.536 17.152 1.720 1.00 92.12 198 ASP A C 1
ATOM 1515 O O . ASP A 1 198 ? -3.178 17.779 0.879 1.00 92.12 198 ASP A O 1
ATOM 1519 N N . MET A 1 199 ? -1.232 16.915 1.572 1.00 91.56 199 MET A N 1
ATOM 1520 C CA . MET A 1 199 ? -0.439 17.292 0.410 1.00 91.56 199 MET A CA 1
ATOM 1521 C C . MET A 1 199 ? 0.567 16.192 0.105 1.00 91.56 199 MET A C 1
ATOM 1523 O O . MET A 1 199 ? 1.061 15.535 1.013 1.00 91.56 199 MET A O 1
ATOM 1527 N N . THR A 1 200 ? 0.888 16.036 -1.174 1.00 91.12 200 THR A N 1
ATOM 1528 C CA . THR A 1 200 ? 1.792 14.997 -1.659 1.00 91.12 200 THR A CA 1
ATOM 1529 C C . THR A 1 200 ? 3.243 15.225 -1.234 1.00 91.12 200 THR A C 1
ATOM 1531 O O . THR A 1 200 ? 3.841 16.200 -1.684 1.00 91.12 200 THR A O 1
ATOM 1534 N N . GLY A 1 201 ? 3.829 14.284 -0.488 1.00 86.88 201 GLY A N 1
ATOM 1535 C CA . GLY A 1 201 ? 5.267 14.213 -0.184 1.00 86.88 201 GLY A CA 1
ATOM 1536 C C . GLY A 1 201 ? 5.819 15.306 0.755 1.00 86.88 201 GLY A C 1
ATOM 1537 O O . GLY A 1 201 ? 5.140 16.299 1.027 1.00 86.88 201 GLY A O 1
ATOM 1538 N N . PRO A 1 202 ? 7.056 15.144 1.267 1.00 86.44 202 PRO A N 1
ATOM 1539 C CA . PRO A 1 202 ? 7.845 16.224 1.851 1.00 86.44 202 PRO A CA 1
ATOM 1540 C C . PRO A 1 202 ? 8.558 17.086 0.793 1.00 86.44 202 PRO A C 1
ATOM 1542 O O . PRO A 1 202 ? 8.671 16.670 -0.392 1.00 86.44 202 PRO A O 1
#

Foldseek 3Di:
DDPPPPPPPPDDDDDDQPQLCPDADPVQNVVDDDPVRDDDDDPVRVVVCCVVPPDDDDDDDDDQDDCQQECLVPRRAPHLVSDDCVPDQQQKAWAADQVRDIDIDGADEDAVVNVSLDDDHFDQAQVLQVVCQPQDPNHRSNHCQLVSRLCVQPVDDGTDPVSNVSSRVSRYHYYCRNVVVVSVCVSNDPDDNPDDDPGGGD

Sequence (202 aa):
MGFCSASLVLPNFTFAAPAINTAPSADVAPYVVAAAHEPHLSAAQMTSLIRHHIKYVFVIYQENRSFDSYFGTYPGADGLYSQPASATAGFTQPITNVDGSTGTIQPFLIGPAQYAADTDDIDHSHPLTTAKMDVVNGAALMDHFALTEEKKYSKTGNPSLLAKQFGELSMAYEDCDTVPILWNYASRFTLFDHVFEDMTGP

=== Feature glossary ===
The record interleaves many kinds of information about one protein. Here is each kind framed as the question it answers.

Q: What known structures does this most resemble?
A: Structural nearest neighbors (via Foldseek easy-search vs the PDB). Reported per hit: target PDB id, E-value, and alignment TM-score. A TM-score above ~0.5 is the conventional threshold for 'same fold'.

Q: Where is each backbone atom in 3D?
A: The mmCIF table is the protein's shape written out atom by atom. For each backbone N, Cα, C, and carbonyl O, it records an (x, y, z) coordinate triple in Å plus the residue type, chain letter, and residue number.

Q: What are the backbone torsion angles?
A: The φ/ψ torsion pair specifies the backbone conformation at each residue. φ rotates about the N–Cα bond, ψ about the Cα–C bond. Steric clashes forbid most of the (φ, ψ) plane — the allowed regions (α-helix basin, β-sheet basin, left-handed helix) are the Ramachandran-allowed regions.

Q: Which residues are buried vs exposed?
A: Solvent-accessible surface area (SASA) is the area in Å² traced out by the centre of a 1.4 Å probe sphere (a water molecule) rolled over the protein's van der Waals surface (Shrake–Rupley / Lee–Richards construction). Buried residues have near-zero SASA; fully exposed residues can exceed 200 Å². The total SASA scales roughly with the number of surface residues.

Q: How confident is the AlphaFold model at each residue?
A: pLDDT is the predicted lDDT-Cα score: AlphaFold's confidence that the local environment of each residue (all inter-atomic distances within 15 Å) is correctly placed. It is a per-residue number between 0 and 100, with higher meaning more reliable.

Q: What does the local fold look like, residue by residue?
A: 3Di is Foldseek's structural alphabet. Each residue is assigned one of twenty discrete states based on how its Cα sits relative to its spatial (not sequential) neighbors. Aligning 3Di strings finds structural homologs roughly as well as full 3D superposition, but orders of magnitude faster.

Q: How big and how compact is the whole molecule?
A: Radius of gyration (Rg) is the root-mean-square distance of Cα atoms from their centroid — a single number for overall size and compactness. A globular domain of N residues has Rg ≈ 2.2·N^0.38 Å; an extended or disordered chain has a much larger Rg. The Cα contact count is the number of residue pairs whose Cα atoms are within 8 Å and are more than four positions apart in sequence — a standard proxy for tertiary packing density. The bounding box is the smallest axis-aligned box enclosing all Cα atoms.

Q: Which residues are in helices, strands, or loops?
A: DSSP 8-state secondary structure assigns each residue one of H (α-helix), G (3₁₀-helix), I (π-helix), E (extended β-strand), B (isolated β-bridge), T (hydrogen-bonded turn), S (bend), or '-' (coil). The assignment is computed from backbone hydrogen-bond geometry via the Kabsch–Sander algorithm.

Q: How mobile is each atom in the crystal?
A: Crystallographic B-factors measure how much each atom's electron density is smeared out, in Å². They rise in mobile loops and surface residues and fall in the buried interior. In AlphaFold models this column is repurposed to hold pLDDT instead.

Q: What if only a Cα trace is available?
A: P-SEA three-state annotation labels each residue as helix, strand, or coil based purely on the geometry of the Cα trace. It serves as a fallback when the full backbone (and thus DSSP) is unavailable.

Q: What family and function is it annotated with?
A: Database cross-references. InterPro integrates a dozen domain/family signature databases into unified entries with residue-range hits. GO terms attach function/process/location labels with evidence codes. CATH codes position the fold in a four-level structural taxonomy. Organism is the NCBI-taxonomy species name.

Q: Are the domains correctly placed relative to each other?
A: Predicted Aligned Error (PAE) is an AlphaFold confidence matrix: entry (i, j) is the expected error in the position of residue j, in ångströms, when the prediction is superimposed on the true structure at residue i. Low PAE within a block of residues means that block is internally rigid and well-predicted; high PAE between two blocks means their relative placement is uncertain even if each block individually is confident.

Q: What do the diagnostic plots show?
A: Three diagnostic plots accompany the record. The Cα contact map visualizes the tertiary structure as a 2D adjacency matrix (8 Å cutoff, sequence-local contacts suppressed). The Ramachandran plot shows the distribution of backbone (φ, ψ) torsions, with points in the α and β basins reflecting secondary structure content. The PAE plot shows AlphaFold's inter-residue confidence as a color matrix.

Q: What is the amino-acid chain?
A: Primary structure: the covalent order of the twenty standard amino acids along the backbone. Two proteins with the same sequence will (almost always) fold to the same structure; two with 30% identity often share a fold but not the details.

Q: What do the rendered images show?
A: The six renders are orthographic views along the three Cartesian axes in both directions. Representation (cartoon, sticks, or surface) and color scheme (sequence-rainbow or by-chain) vary across proteins so the training set covers all the common visualization conventions.